Protein AF-B7PSD9-F1 (afdb_monomer)

pLDDT: mean 82.62, std 14.93, range [34.09, 96.75]

Radius of gyration: 82.87 Å; Cα contacts (8 Å, |Δi|>4): 34; chains: 1; bounding box: 176×85×204 Å

Mean predicted aligned error: 19.48 Å

InterPro domains:
  IPR026157 Leucine zipper transcription factor-like protein 1 [PF15294] (21-297)
  IPR026157 Leucine zipper transcription factor-like protein 1 [PTHR21635] (1-298)

Organism: Ixodes scapularis (NCBI:txid6945)

Sequence (299 aa):
MAEEMKLSDAHQSVVVSYLKFAKSQRAQRLKVIDRCFDDVKSSRLLDETYTAEEVNQILDDLCPVIRAEVESELINAVHANVILVRQLCKQAEQWHLQLQADVSELEDGSLIEKIRDFEEHQLTSGRPLQISTSKVTKLSPLEDAHGPGMLLNKEINRLKSENVMLRNRLKDVEGQVSQVLKQKSELVEELKQKQSELKHSIETREKKLDASTEFIEDQMMKVKLEMEESLRKSSESQQNLESDLTLTKHKLLEVQAQLDLAEKELEKKFSQTAAYTNMKKMLSTKNDQIKELRSALAT

Structure (mmCIF, N/CA/C/O backbone):
data_AF-B7PSD9-F1
#
_entry.id   AF-B7PSD9-F1
#
loop_
_atom_site.group_PDB
_atom_site.id
_atom_site.type_symbol
_atom_site.label_atom_id
_atom_site.label_alt_id
_atom_site.label_comp_id
_atom_site.label_asym_id
_atom_site.label_entity_id
_atom_site.label_seq_id
_atom_site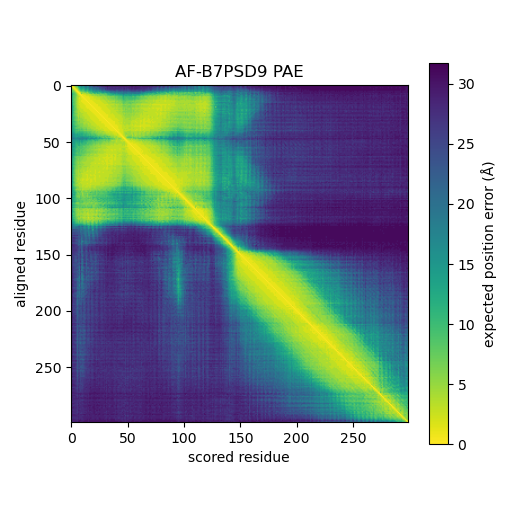.pdbx_PDB_ins_code
_atom_site.Cartn_x
_atom_site.Cartn_y
_atom_site.Cartn_z
_atom_site.occupancy
_atom_site.B_iso_or_equiv
_atom_site.auth_seq_id
_atom_site.auth_comp_id
_atom_site.auth_asym_id
_atom_site.auth_atom_id
_atom_site.pdbx_PDB_model_num
ATOM 1 N N . MET A 1 1 ? 0.063 -20.987 -35.425 1.00 34.09 1 MET A N 1
ATOM 2 C CA . MET A 1 1 ? -0.097 -19.641 -36.013 1.00 34.09 1 MET A CA 1
ATOM 3 C C . MET A 1 1 ? -0.582 -18.716 -34.914 1.00 34.09 1 MET A C 1
ATOM 5 O O . MET A 1 1 ? -1.530 -19.086 -34.236 1.00 34.09 1 MET A O 1
ATOM 9 N N . ALA A 1 2 ? 0.102 -17.584 -34.745 1.00 37.50 2 ALA A N 1
ATOM 10 C CA . ALA A 1 2 ? -0.193 -16.503 -33.803 1.00 37.50 2 ALA A CA 1
ATOM 11 C C . ALA A 1 2 ? -0.059 -16.826 -32.295 1.00 37.50 2 ALA A C 1
ATOM 13 O O . ALA A 1 2 ? -0.956 -16.548 -31.507 1.00 37.50 2 ALA A O 1
ATOM 14 N N . GLU A 1 3 ? 1.128 -17.263 -31.855 1.00 39.28 3 GLU A N 1
ATOM 15 C CA . GLU A 1 3 ? 1.722 -16.557 -30.705 1.00 39.28 3 GLU A CA 1
ATOM 16 C C . GLU A 1 3 ? 2.199 -15.204 -31.239 1.00 39.28 3 GLU A C 1
ATOM 18 O O . GLU A 1 3 ? 3.382 -14.977 -31.483 1.00 39.28 3 GLU A O 1
ATOM 23 N N . GLU A 1 4 ? 1.246 -14.322 -31.541 1.00 49.81 4 GLU A N 1
ATOM 24 C CA . GLU A 1 4 ? 1.563 -12.913 -31.675 1.00 49.81 4 GLU A CA 1
ATOM 25 C C . GLU A 1 4 ? 2.221 -12.528 -30.359 1.00 49.81 4 GLU A C 1
ATOM 27 O O . GLU A 1 4 ? 1.654 -12.769 -29.291 1.00 49.81 4 GLU A O 1
ATOM 32 N N . MET A 1 5 ? 3.454 -12.028 -30.447 1.00 55.50 5 MET A N 1
ATOM 33 C CA . MET A 1 5 ? 4.113 -11.246 -29.412 1.00 55.50 5 MET A CA 1
ATOM 34 C C . MET A 1 5 ? 3.039 -10.551 -28.564 1.00 55.50 5 MET A C 1
ATOM 36 O O . MET A 1 5 ? 2.432 -9.602 -29.053 1.00 55.50 5 MET A O 1
ATOM 40 N N . LYS A 1 6 ? 2.735 -11.076 -27.361 1.00 55.31 6 LYS A N 1
ATOM 41 C CA . LYS A 1 6 ? 1.623 -10.633 -26.489 1.00 55.31 6 LYS A CA 1
ATOM 42 C C . LYS A 1 6 ? 1.931 -9.264 -25.875 1.00 55.31 6 LYS A C 1
ATOM 44 O O . LYS A 1 6 ? 1.946 -9.079 -24.662 1.00 55.31 6 LYS A O 1
ATOM 49 N N . LEU A 1 7 ? 2.261 -8.314 -26.730 1.00 67.06 7 LEU A N 1
ATOM 50 C CA . LEU A 1 7 ? 2.484 -6.922 -26.438 1.00 67.06 7 LEU A CA 1
ATOM 51 C C . LEU A 1 7 ? 1.139 -6.212 -26.560 1.00 67.06 7 LEU A C 1
ATOM 53 O O . LEU A 1 7 ? 0.333 -6.516 -27.432 1.00 67.06 7 LEU A O 1
ATOM 57 N N . SER A 1 8 ? 0.904 -5.253 -25.669 1.00 79.38 8 SER A N 1
ATOM 58 C CA . SER A 1 8 ? -0.227 -4.329 -25.792 1.00 79.38 8 SER A CA 1
ATOM 59 C C . SER A 1 8 ? -0.188 -3.619 -27.149 1.00 79.38 8 SER A C 1
ATOM 61 O O . SER A 1 8 ? 0.905 -3.301 -27.621 1.00 79.38 8 SER A O 1
ATOM 63 N N . ASP A 1 9 ? -1.346 -3.291 -27.728 1.00 76.25 9 ASP A N 1
ATOM 64 C CA . ASP A 1 9 ? -1.474 -2.563 -29.003 1.00 76.25 9 ASP A CA 1
ATOM 65 C C . ASP A 1 9 ? -0.577 -1.312 -29.055 1.00 76.25 9 ASP A C 1
ATOM 67 O O . ASP A 1 9 ? 0.053 -1.005 -30.071 1.00 76.25 9 ASP A O 1
ATOM 71 N N . ALA A 1 10 ? -0.450 -0.608 -27.925 1.00 75.12 10 ALA A N 1
ATOM 72 C CA . ALA A 1 10 ? 0.430 0.550 -27.798 1.00 75.12 10 ALA A CA 1
ATOM 73 C C . ALA A 1 10 ? 1.916 0.174 -27.943 1.00 75.12 10 ALA A C 1
ATOM 75 O O . ALA A 1 10 ? 2.664 0.848 -28.652 1.00 75.12 10 ALA A O 1
ATOM 76 N N . HIS A 1 11 ? 2.351 -0.915 -27.309 1.00 81.06 11 HIS A N 1
ATOM 77 C CA . HIS A 1 11 ? 3.725 -1.403 -27.415 1.00 81.06 11 HIS A CA 1
ATOM 78 C C . HIS A 1 11 ? 4.005 -2.014 -28.791 1.00 81.06 11 HIS A C 1
ATOM 80 O O . HIS A 1 11 ? 5.071 -1.772 -29.356 1.00 81.06 11 HIS A O 1
ATOM 86 N N . GLN A 1 12 ? 3.034 -2.710 -29.384 1.00 83.56 12 GLN A N 1
ATOM 87 C CA . GLN A 1 12 ? 3.126 -3.210 -30.752 1.00 83.56 12 GLN A CA 1
ATOM 88 C C . GLN A 1 12 ? 3.294 -2.056 -31.754 1.00 83.56 12 GLN A C 1
ATOM 90 O O . GLN A 1 12 ? 4.150 -2.122 -32.636 1.00 83.56 12 GLN A O 1
ATOM 95 N N . SER A 1 13 ? 2.560 -0.951 -31.579 1.00 83.19 13 SER A N 1
ATOM 96 C CA . SER A 1 13 ? 2.719 0.258 -32.398 1.00 83.19 13 SER A CA 1
ATOM 97 C C . SER A 1 13 ? 4.119 0.875 -32.281 1.00 83.19 13 SER A C 1
ATOM 99 O O . SER A 1 13 ? 4.672 1.351 -33.279 1.00 83.19 13 SER A O 1
ATOM 101 N N . VAL A 1 14 ? 4.721 0.865 -31.087 1.00 85.44 14 VAL A N 1
ATOM 102 C CA . VAL A 1 14 ? 6.102 1.340 -30.879 1.00 85.44 14 VAL A CA 1
ATOM 103 C C . VAL A 1 14 ? 7.102 0.446 -31.616 1.00 85.44 14 VAL A C 1
ATOM 105 O O . VAL A 1 14 ? 7.954 0.967 -32.337 1.00 85.44 14 VAL A O 1
ATOM 108 N N . VAL A 1 15 ? 6.960 -0.881 -31.513 1.00 86.38 15 VAL A N 1
ATOM 109 C CA . VAL A 1 15 ? 7.816 -1.852 -32.220 1.00 86.38 15 VAL A CA 1
ATOM 110 C C . VAL A 1 15 ? 7.721 -1.661 -33.736 1.00 86.38 15 VAL A C 1
ATOM 112 O O . VAL A 1 15 ? 8.743 -1.523 -34.406 1.00 86.38 15 VAL A O 1
ATOM 115 N N . VAL A 1 16 ? 6.508 -1.556 -34.286 1.00 86.62 16 VAL A N 1
ATOM 116 C CA . VAL A 1 16 ? 6.297 -1.324 -35.727 1.00 86.62 16 VAL A CA 1
ATOM 117 C C . VAL A 1 16 ? 6.899 0.010 -36.181 1.00 86.62 16 VAL A C 1
ATOM 119 O O . VAL A 1 16 ? 7.485 0.093 -37.262 1.00 86.62 16 VAL A O 1
ATOM 122 N N . SER A 1 17 ? 6.788 1.062 -35.366 1.00 87.06 17 SER A N 1
ATOM 123 C CA . SER A 1 17 ? 7.376 2.373 -35.676 1.00 87.06 17 SER A CA 1
ATOM 124 C C . SER A 1 17 ? 8.903 2.310 -35.730 1.00 87.06 17 SER A C 1
ATOM 126 O O . SER A 1 17 ? 9.509 2.861 -36.651 1.00 87.06 17 SER A O 1
ATOM 128 N N . TYR A 1 18 ? 9.522 1.594 -34.789 1.00 89.75 18 TYR A N 1
ATOM 129 C CA . TYR A 1 18 ? 10.964 1.376 -34.776 1.00 89.75 18 TYR A CA 1
ATOM 130 C C . TYR A 1 18 ? 11.432 0.519 -35.967 1.00 89.75 18 TYR A C 1
ATOM 132 O O . TYR A 1 18 ? 12.399 0.890 -36.627 1.00 89.75 18 TYR A O 1
ATOM 140 N N . LEU A 1 19 ? 10.708 -0.547 -36.333 1.00 87.94 19 LEU A N 1
ATOM 141 C CA . LEU A 1 19 ? 11.023 -1.353 -37.525 1.00 87.94 19 LEU A CA 1
ATOM 142 C C . LEU A 1 19 ? 10.987 -0.516 -38.815 1.00 87.94 19 LEU A C 1
ATOM 144 O O . LEU A 1 19 ? 11.883 -0.614 -39.655 1.00 87.94 19 LEU A O 1
ATOM 148 N N . LYS A 1 20 ? 9.997 0.376 -38.965 1.00 87.06 20 LYS A N 1
ATOM 149 C CA . LYS A 1 20 ? 9.932 1.312 -40.104 1.00 87.06 20 LYS A CA 1
ATOM 150 C C . LYS A 1 20 ? 11.114 2.283 -40.123 1.00 87.06 20 LYS A C 1
ATOM 152 O O . LYS A 1 20 ? 11.683 2.521 -41.189 1.00 87.06 20 LYS A O 1
ATOM 157 N N . PHE A 1 21 ? 11.488 2.821 -38.962 1.00 88.06 21 PHE A N 1
ATOM 158 C CA . PHE A 1 21 ? 12.665 3.678 -38.814 1.00 88.06 21 PHE A CA 1
ATOM 159 C C . PHE A 1 21 ? 13.948 2.938 -39.223 1.00 88.06 21 PHE A C 1
ATOM 161 O O . PHE A 1 21 ? 14.666 3.417 -40.101 1.00 88.06 21 PHE A O 1
ATOM 168 N N . ALA A 1 22 ? 14.177 1.734 -38.689 1.00 88.12 22 ALA A N 1
ATOM 169 C CA . ALA A 1 22 ? 15.340 0.906 -39.004 1.00 88.12 22 ALA A CA 1
ATOM 170 C C . ALA A 1 22 ? 15.408 0.547 -40.500 1.00 88.12 22 ALA A C 1
ATOM 172 O O . ALA A 1 22 ? 16.470 0.634 -41.121 1.00 88.12 22 ALA A O 1
ATOM 173 N N . LYS A 1 23 ? 14.268 0.223 -41.127 1.00 87.44 23 LYS A N 1
ATOM 174 C CA . LYS A 1 23 ? 14.190 -0.023 -42.574 1.00 87.44 23 LYS A CA 1
ATOM 175 C C . LYS A 1 23 ? 14.550 1.216 -43.396 1.00 87.44 23 LYS A C 1
ATOM 177 O O . LYS A 1 23 ? 15.313 1.097 -44.355 1.00 87.44 23 LYS A O 1
ATOM 182 N N . SER A 1 24 ? 14.015 2.385 -43.038 1.00 87.06 24 SER A N 1
ATOM 183 C CA . SER A 1 24 ? 14.337 3.648 -43.715 1.00 87.06 24 SER A CA 1
ATOM 184 C C . SER A 1 24 ? 15.819 3.991 -43.576 1.00 87.06 24 SER A C 1
ATOM 186 O O . SER A 1 24 ? 16.449 4.393 -44.553 1.00 87.06 24 SER A O 1
ATOM 188 N N . GLN A 1 25 ? 16.381 3.793 -42.383 1.00 87.88 25 GLN A N 1
ATOM 189 C CA . GLN A 1 25 ? 17.791 4.033 -42.117 1.00 87.88 25 GLN A CA 1
ATOM 190 C C . GLN A 1 25 ? 18.669 3.105 -42.962 1.00 87.88 25 GLN A C 1
ATOM 192 O O . GLN A 1 25 ? 19.482 3.592 -43.740 1.00 87.88 25 GLN A O 1
ATOM 197 N N . ARG A 1 26 ? 18.419 1.790 -42.950 1.00 88.44 26 ARG A N 1
ATOM 198 C CA . ARG A 1 26 ? 19.110 0.814 -43.815 1.00 88.44 26 ARG A CA 1
ATOM 199 C C . ARG A 1 26 ? 19.072 1.211 -45.297 1.00 88.44 26 ARG A C 1
ATOM 201 O O . ARG A 1 26 ? 20.104 1.194 -45.960 1.00 88.44 26 ARG A O 1
ATOM 208 N N . ALA A 1 27 ? 17.912 1.626 -45.812 1.00 89.50 27 ALA A N 1
ATOM 209 C CA . ALA A 1 27 ? 17.779 2.065 -47.203 1.00 89.50 27 ALA A CA 1
ATOM 210 C C . ALA A 1 27 ? 18.582 3.342 -47.510 1.00 89.50 27 ALA A C 1
ATOM 212 O O . ALA A 1 27 ? 19.151 3.470 -48.592 1.00 89.50 27 ALA A O 1
ATOM 213 N N . GLN A 1 28 ? 18.642 4.291 -46.573 1.00 88.62 28 GLN A N 1
ATOM 214 C CA . GLN A 1 28 ? 19.463 5.492 -46.722 1.00 88.62 28 GLN A CA 1
ATOM 215 C C . GLN A 1 28 ? 20.956 5.154 -46.751 1.00 88.62 28 GLN A C 1
ATOM 217 O O . GLN A 1 28 ? 21.691 5.756 -47.526 1.00 88.62 28 GLN A O 1
ATOM 222 N N . ARG A 1 29 ? 21.400 4.181 -45.953 1.00 86.75 29 ARG A N 1
ATOM 223 C CA . ARG A 1 29 ? 22.814 3.788 -45.870 1.00 86.75 29 ARG A CA 1
ATOM 224 C C . ARG A 1 29 ? 23.303 3.053 -47.099 1.00 86.75 29 ARG A C 1
ATOM 226 O O . ARG A 1 29 ? 24.371 3.384 -47.596 1.00 86.75 29 ARG A O 1
ATOM 233 N N . LEU A 1 30 ? 22.484 2.162 -47.653 1.00 90.44 30 LEU A N 1
ATOM 234 C CA . LEU A 1 30 ? 22.785 1.548 -48.947 1.00 90.44 30 LEU A CA 1
ATOM 235 C C . LEU A 1 30 ? 22.985 2.615 -50.034 1.00 90.44 30 LEU A C 1
ATOM 237 O O . LEU A 1 30 ? 23.979 2.570 -50.745 1.00 90.44 30 LEU A O 1
ATOM 241 N N . LYS A 1 31 ? 22.143 3.659 -50.063 1.00 93.31 31 LYS A N 1
ATOM 242 C CA . LYS A 1 31 ? 22.322 4.786 -50.997 1.00 93.31 31 LYS A CA 1
ATOM 243 C C . LYS A 1 31 ? 23.613 5.575 -50.779 1.00 93.31 31 LYS A C 1
ATOM 245 O O . LYS A 1 31 ? 24.116 6.156 -51.732 1.00 93.31 31 LYS A O 1
ATOM 250 N N . VAL A 1 32 ? 24.112 5.680 -49.545 1.00 91.12 32 VAL A N 1
ATOM 251 C CA . VAL A 1 32 ? 25.399 6.350 -49.279 1.00 91.12 32 VAL A CA 1
ATOM 252 C C . VAL A 1 32 ? 26.545 5.508 -49.831 1.00 91.12 32 VAL A C 1
ATOM 254 O O . VAL A 1 32 ? 27.404 6.053 -50.512 1.00 91.12 32 VAL A O 1
ATOM 257 N N . ILE A 1 33 ? 26.505 4.189 -49.627 1.00 92.75 33 ILE A N 1
ATOM 258 C CA . ILE A 1 33 ? 27.495 3.266 -50.196 1.00 92.75 33 ILE A CA 1
ATOM 259 C C . ILE A 1 33 ? 27.473 3.335 -51.728 1.00 92.75 33 ILE A C 1
ATOM 261 O O . ILE A 1 33 ? 28.526 3.5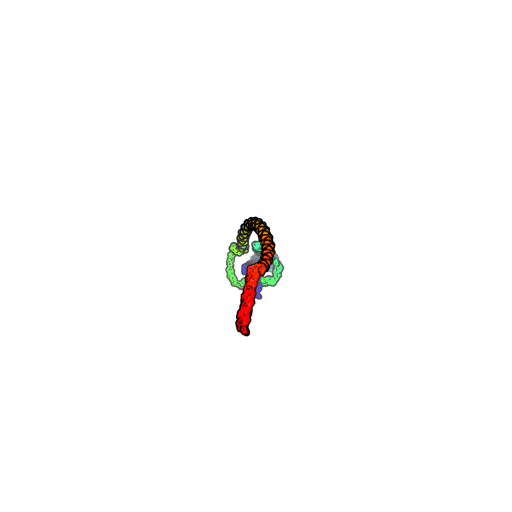13 -52.334 1.00 92.75 33 ILE A O 1
ATOM 265 N N . ASP A 1 34 ? 26.291 3.275 -52.351 1.00 92.88 34 ASP A N 1
ATOM 266 C CA . ASP A 1 34 ? 26.145 3.395 -53.809 1.00 92.88 34 ASP A CA 1
ATOM 267 C C . ASP A 1 34 ? 26.753 4.708 -54.328 1.00 92.88 34 ASP A C 1
ATOM 269 O O . ASP A 1 34 ? 27.485 4.712 -55.316 1.00 92.88 34 ASP A O 1
ATOM 273 N N . ARG A 1 35 ? 26.534 5.818 -53.609 1.00 92.12 35 ARG A N 1
ATOM 274 C CA . ARG A 1 35 ? 27.145 7.112 -53.939 1.00 92.12 35 ARG A CA 1
ATOM 275 C C . ARG A 1 35 ? 28.662 7.097 -53.820 1.00 92.12 35 ARG A C 1
ATOM 277 O O . ARG A 1 35 ? 29.306 7.666 -54.684 1.00 92.12 35 ARG A O 1
ATOM 284 N N . CYS A 1 36 ? 29.247 6.423 -52.830 1.00 90.69 36 CYS A N 1
ATOM 285 C CA . CYS A 1 36 ? 30.705 6.287 -52.756 1.00 90.69 36 CYS A CA 1
ATOM 286 C C . CYS A 1 36 ? 31.271 5.582 -53.999 1.00 90.69 36 CYS A C 1
ATOM 288 O O . CYS A 1 36 ? 32.316 5.978 -54.514 1.00 90.69 36 CYS A O 1
ATOM 290 N N . PHE A 1 37 ? 30.573 4.564 -54.515 1.00 92.12 37 PHE A N 1
ATOM 291 C CA . PHE A 1 37 ? 30.958 3.924 -55.773 1.00 92.12 37 PHE A CA 1
ATOM 292 C C . PHE A 1 37 ? 30.780 4.856 -56.975 1.00 92.12 37 PHE A C 1
ATOM 294 O O . PHE A 1 37 ? 31.652 4.893 -57.843 1.00 92.12 37 PHE A O 1
ATOM 301 N N . ASP A 1 38 ? 29.682 5.607 -57.043 1.00 92.00 38 ASP A N 1
ATOM 302 C CA . ASP A 1 38 ? 29.435 6.559 -58.130 1.00 92.00 38 ASP A CA 1
ATOM 303 C C . ASP A 1 38 ? 30.426 7.737 -58.111 1.00 92.00 38 ASP A C 1
ATOM 305 O O . ASP A 1 38 ? 30.872 8.187 -59.169 1.00 92.00 38 ASP A O 1
ATOM 309 N N . ASP A 1 39 ? 30.854 8.180 -56.930 1.00 91.62 39 ASP A N 1
ATOM 310 C CA . ASP A 1 39 ? 31.879 9.208 -56.745 1.00 91.62 39 ASP A CA 1
ATOM 311 C C . ASP A 1 39 ? 33.238 8.714 -57.257 1.00 91.62 39 ASP A C 1
ATOM 313 O O . ASP A 1 39 ? 33.934 9.435 -57.970 1.00 91.62 39 ASP A O 1
ATOM 317 N N . VAL A 1 40 ? 33.613 7.459 -56.982 1.00 89.69 40 VAL A N 1
ATOM 318 C CA . VAL A 1 40 ? 34.846 6.873 -57.538 1.00 89.69 40 VAL A CA 1
ATOM 319 C C . VAL A 1 40 ? 34.746 6.684 -59.051 1.00 89.69 40 VAL A C 1
ATOM 321 O O . VAL A 1 40 ? 35.696 7.007 -59.764 1.00 89.69 40 VAL A O 1
ATOM 324 N N . LYS A 1 41 ? 33.596 6.236 -59.567 1.00 88.44 41 LYS A N 1
ATOM 325 C CA . LYS A 1 41 ? 33.377 6.114 -61.017 1.00 88.44 41 LYS A CA 1
ATOM 326 C C . LYS A 1 41 ? 33.484 7.462 -61.729 1.00 88.44 41 LYS A C 1
ATOM 328 O O . LYS A 1 41 ? 34.128 7.550 -62.762 1.00 88.44 41 LYS A O 1
ATOM 333 N N . SER A 1 42 ? 32.887 8.510 -61.171 1.00 90.25 42 SER A N 1
ATOM 334 C CA . SER A 1 42 ? 32.867 9.841 -61.786 1.00 90.25 42 SER A CA 1
ATOM 335 C C . SER A 1 42 ? 34.153 10.648 -61.584 1.00 90.25 42 SER A C 1
ATOM 337 O O . SER A 1 42 ? 34.416 11.549 -62.375 1.00 90.25 42 SER A O 1
ATOM 339 N N . SER A 1 43 ? 34.960 10.346 -60.560 1.00 88.44 43 SER A N 1
ATOM 340 C CA . SER A 1 43 ? 36.215 11.066 -60.287 1.00 88.44 43 SER A CA 1
ATOM 341 C C . SER A 1 43 ? 37.470 10.356 -60.792 1.00 88.44 43 SER A C 1
ATOM 343 O O . SER A 1 43 ? 38.422 11.032 -61.179 1.00 88.44 43 SER A O 1
ATOM 345 N N . ARG A 1 44 ? 37.498 9.015 -60.774 1.00 84.44 44 ARG A N 1
ATOM 346 C CA . ARG A 1 44 ? 38.702 8.223 -61.081 1.00 84.44 44 ARG A CA 1
ATOM 347 C C . ARG A 1 44 ? 38.584 7.337 -62.317 1.00 84.44 44 ARG A C 1
ATOM 349 O O . ARG A 1 44 ? 39.623 7.027 -62.890 1.00 84.44 44 ARG A O 1
ATOM 356 N N . LEU A 1 45 ? 37.371 6.956 -62.735 1.00 85.00 45 LEU A N 1
ATOM 357 C CA . LEU A 1 45 ? 37.130 6.165 -63.952 1.00 85.00 45 LEU A CA 1
ATOM 358 C C . LEU A 1 45 ? 36.728 7.065 -65.143 1.00 85.00 45 LEU A C 1
ATOM 360 O O . LEU A 1 45 ? 35.610 6.981 -65.646 1.00 85.00 45 LEU A O 1
ATOM 364 N N . LEU A 1 46 ? 37.630 7.959 -65.559 1.00 85.56 46 LEU A N 1
ATOM 365 C CA . LEU A 1 46 ? 37.429 8.910 -66.662 1.00 85.56 46 LEU A CA 1
ATOM 366 C C . LEU A 1 46 ? 37.975 8.432 -68.021 1.00 85.56 46 LEU A C 1
ATOM 368 O O . LEU A 1 46 ? 37.500 8.901 -69.054 1.00 85.56 46 LEU A O 1
ATOM 372 N N . ASP A 1 47 ? 38.944 7.518 -68.021 1.00 84.94 47 ASP A N 1
ATOM 373 C CA . ASP A 1 47 ? 39.650 7.051 -69.216 1.00 84.94 47 ASP A CA 1
ATOM 374 C C . ASP A 1 47 ? 39.085 5.713 -69.726 1.00 84.94 47 ASP A C 1
ATOM 376 O O . ASP A 1 47 ? 38.536 4.912 -68.973 1.00 84.94 47 ASP A O 1
ATOM 380 N N . GLU A 1 48 ? 39.226 5.432 -71.026 1.00 80.06 48 GLU A N 1
ATOM 381 C CA . GLU A 1 48 ? 38.725 4.181 -71.627 1.00 80.06 48 GLU A CA 1
ATOM 382 C C . GLU A 1 48 ? 39.633 2.964 -71.355 1.00 80.06 48 GLU A C 1
ATOM 384 O O . GLU A 1 48 ? 39.203 1.819 -71.510 1.00 80.06 48 GLU A O 1
ATOM 389 N N . THR A 1 49 ? 40.886 3.184 -70.938 1.00 86.94 49 THR A N 1
ATOM 390 C CA . THR A 1 49 ? 41.878 2.123 -70.701 1.00 86.94 49 THR A CA 1
ATOM 391 C C . THR A 1 49 ? 42.588 2.310 -69.368 1.00 86.94 49 THR A C 1
ATOM 393 O O . THR A 1 49 ? 43.164 3.367 -69.133 1.00 86.94 49 THR A O 1
ATOM 396 N N . TYR A 1 50 ? 42.620 1.253 -68.554 1.00 89.31 50 TYR A N 1
ATOM 397 C CA . TYR A 1 50 ? 43.313 1.214 -67.264 1.00 89.31 50 TYR A CA 1
ATOM 398 C C . TYR A 1 50 ? 44.300 0.052 -67.195 1.00 89.31 50 TYR A C 1
ATOM 400 O O . TYR A 1 50 ? 44.025 -1.046 -67.690 1.00 89.31 50 TYR A O 1
ATOM 408 N N . THR A 1 51 ? 45.431 0.274 -66.534 1.00 92.00 51 THR A N 1
ATOM 409 C CA . THR A 1 51 ? 46.356 -0.796 -66.149 1.00 92.00 51 THR A CA 1
ATOM 410 C C . THR A 1 51 ? 45.852 -1.531 -64.905 1.00 92.00 51 THR A C 1
ATOM 412 O O . THR A 1 51 ? 45.087 -0.998 -64.100 1.00 92.00 51 THR A O 1
ATOM 415 N N . ALA A 1 52 ? 46.289 -2.779 -64.714 1.00 90.94 52 ALA A N 1
ATOM 416 C CA . ALA A 1 52 ? 45.890 -3.572 -63.549 1.00 90.94 52 ALA A CA 1
ATOM 417 C C . ALA A 1 52 ? 46.314 -2.924 -62.215 1.00 90.94 52 ALA A C 1
ATOM 419 O O . ALA A 1 52 ? 45.597 -3.030 -61.224 1.00 90.94 52 ALA A O 1
ATOM 420 N N . GLU A 1 53 ? 47.457 -2.237 -62.192 1.00 93.00 53 GLU A N 1
ATOM 421 C CA . GLU A 1 53 ? 47.972 -1.531 -61.013 1.00 93.00 53 GLU A CA 1
ATOM 422 C C . GLU A 1 53 ? 47.086 -0.337 -60.638 1.00 93.00 53 GLU A C 1
ATOM 424 O O . GLU A 1 53 ? 46.750 -0.170 -59.468 1.00 93.00 53 GLU A O 1
ATOM 429 N N . GLU A 1 54 ? 46.623 0.437 -61.624 1.00 88.81 54 GLU A N 1
ATOM 430 C CA . GLU A 1 54 ? 45.702 1.559 -61.399 1.00 88.81 54 GLU A CA 1
ATOM 431 C C . GLU A 1 54 ? 44.342 1.088 -60.878 1.00 88.81 54 GLU A C 1
ATOM 433 O O . GLU A 1 54 ? 43.806 1.679 -59.940 1.00 88.81 54 GLU A O 1
ATOM 438 N N . VAL A 1 55 ? 43.795 0.001 -61.435 1.00 89.88 55 VAL A N 1
ATOM 439 C CA . VAL A 1 55 ? 42.527 -0.576 -60.955 1.00 89.88 55 VAL A CA 1
ATOM 440 C C . VAL A 1 55 ? 42.666 -1.089 -59.521 1.00 89.88 55 VAL A C 1
ATOM 442 O O . VAL A 1 55 ? 41.789 -0.823 -58.699 1.00 89.88 55 VAL A O 1
ATOM 445 N N . ASN A 1 56 ? 43.765 -1.777 -59.196 1.00 91.44 56 ASN A N 1
ATOM 446 C CA . ASN A 1 56 ? 44.025 -2.234 -57.829 1.00 91.44 56 ASN A CA 1
ATOM 447 C C . ASN A 1 56 ? 44.146 -1.053 -56.860 1.00 91.44 56 ASN A C 1
ATOM 449 O O . ASN A 1 56 ? 43.491 -1.065 -55.825 1.00 91.44 56 ASN A O 1
ATOM 453 N N . GLN A 1 57 ? 44.871 0.008 -57.229 1.00 91.25 57 GLN A N 1
ATOM 454 C CA . GLN A 1 57 ? 44.993 1.198 -56.386 1.00 91.25 57 GLN A CA 1
ATOM 455 C C . GLN A 1 57 ? 43.638 1.887 -56.155 1.00 91.25 57 GLN A C 1
ATOM 457 O O . GLN A 1 57 ? 43.345 2.322 -55.045 1.00 91.25 57 GLN A O 1
ATOM 462 N N . ILE A 1 58 ? 42.780 1.972 -57.179 1.00 90.62 58 ILE A N 1
ATOM 463 C CA . ILE A 1 58 ? 41.432 2.543 -57.035 1.00 90.62 58 ILE A CA 1
ATOM 464 C C . ILE A 1 58 ? 40.588 1.727 -56.044 1.00 90.62 58 ILE A C 1
ATOM 466 O O . ILE A 1 58 ? 39.863 2.308 -55.233 1.00 90.62 58 ILE A O 1
ATOM 470 N N . LEU A 1 59 ? 40.680 0.396 -56.089 1.00 89.94 59 LEU A N 1
ATOM 471 C CA . LEU A 1 59 ? 39.975 -0.487 -55.157 1.00 89.94 59 LEU A CA 1
ATOM 472 C C . LEU A 1 59 ? 40.550 -0.407 -53.736 1.00 89.94 59 LEU A C 1
ATOM 474 O O . LEU A 1 59 ? 39.777 -0.351 -52.776 1.00 89.94 59 LEU A O 1
ATOM 478 N N . ASP A 1 60 ? 41.875 -0.347 -53.608 1.00 93.25 60 ASP A N 1
ATOM 479 C CA . ASP A 1 60 ? 42.576 -0.205 -52.330 1.00 93.25 60 ASP A CA 1
ATOM 480 C C . ASP A 1 60 ? 42.260 1.134 -51.653 1.00 93.25 60 ASP A C 1
ATOM 482 O O . ASP A 1 60 ? 42.138 1.180 -50.431 1.00 93.25 60 ASP A O 1
ATOM 486 N N . ASP A 1 61 ? 42.036 2.198 -52.429 1.00 90.25 61 ASP A N 1
ATOM 487 C CA . ASP A 1 61 ? 41.629 3.508 -51.914 1.00 90.25 61 ASP A CA 1
ATOM 488 C C . ASP A 1 61 ? 40.132 3.554 -51.544 1.00 90.25 61 ASP A C 1
ATOM 490 O O . ASP A 1 61 ? 39.743 4.222 -50.585 1.00 90.25 61 ASP A O 1
ATOM 494 N N . LEU A 1 62 ? 39.268 2.831 -52.268 1.00 92.81 62 LEU A N 1
ATOM 495 C CA . LEU A 1 62 ? 37.823 2.790 -52.001 1.00 92.81 62 LEU A CA 1
ATOM 496 C C . LEU A 1 62 ? 37.468 1.921 -50.781 1.00 92.81 62 LEU A C 1
ATOM 498 O O . LEU A 1 62 ? 36.566 2.257 -50.009 1.00 92.81 62 LEU A O 1
ATOM 502 N N . CYS A 1 63 ? 38.182 0.813 -50.579 1.00 92.31 63 CYS A N 1
ATOM 503 C CA . CYS A 1 63 ? 37.968 -0.115 -49.469 1.00 92.31 63 CYS A CA 1
ATOM 504 C C . CYS A 1 63 ? 37.949 0.555 -48.071 1.00 92.31 63 CYS A C 1
ATOM 506 O O . CYS A 1 63 ? 36.981 0.340 -47.331 1.00 92.31 63 CYS A O 1
ATOM 508 N N . PRO A 1 64 ? 38.935 1.391 -47.676 1.00 94.00 64 PRO A N 1
ATOM 509 C CA . PRO A 1 64 ? 38.929 2.055 -46.374 1.00 94.00 64 PRO A CA 1
ATOM 510 C C . PRO A 1 64 ? 37.796 3.077 -46.240 1.00 94.00 64 PRO A C 1
ATOM 512 O O . PRO A 1 64 ? 37.254 3.222 -45.146 1.00 94.00 64 PRO A O 1
ATOM 515 N N . VAL A 1 65 ? 37.394 3.739 -47.331 1.00 92.31 65 VAL A N 1
ATOM 516 C CA . VAL A 1 65 ? 36.281 4.704 -47.328 1.00 92.31 65 VAL A CA 1
ATOM 517 C C . VAL A 1 65 ? 34.960 3.997 -47.031 1.00 92.31 65 VAL A C 1
ATOM 519 O O . VAL A 1 65 ? 34.232 4.404 -46.127 1.00 92.31 65 VAL A O 1
ATOM 522 N N . ILE A 1 66 ? 34.676 2.890 -47.726 1.00 93.88 66 ILE A N 1
ATOM 523 C CA . ILE A 1 66 ? 33.468 2.092 -47.468 1.00 93.88 66 ILE A CA 1
ATOM 524 C C . ILE A 1 66 ? 33.513 1.494 -46.061 1.00 93.88 66 ILE A C 1
ATOM 526 O O . ILE A 1 66 ? 32.512 1.531 -45.348 1.00 93.88 66 ILE A O 1
ATOM 530 N N . ARG A 1 67 ? 34.666 0.958 -45.637 1.00 94.81 67 ARG A N 1
ATOM 531 C CA . ARG A 1 67 ? 34.831 0.400 -44.289 1.00 94.81 67 ARG A CA 1
ATOM 532 C C . ARG A 1 67 ? 34.529 1.444 -43.214 1.00 94.81 67 ARG A C 1
ATOM 534 O O . ARG A 1 67 ? 33.807 1.120 -42.276 1.00 94.81 67 ARG A O 1
ATOM 541 N N . ALA A 1 68 ? 35.028 2.670 -43.364 1.00 93.69 68 ALA A N 1
ATOM 542 C CA . ALA A 1 68 ? 34.775 3.754 -42.421 1.00 93.69 68 ALA A CA 1
ATOM 543 C C . ALA A 1 68 ? 33.288 4.145 -42.367 1.00 93.69 68 ALA A C 1
ATOM 545 O O . ALA A 1 68 ? 32.748 4.342 -41.278 1.00 93.69 68 ALA A O 1
ATOM 546 N N . GLU A 1 69 ? 32.604 4.205 -43.514 1.00 92.06 69 GLU A N 1
ATOM 547 C CA . GLU A 1 69 ? 31.167 4.506 -43.557 1.00 92.06 69 GLU A CA 1
ATOM 548 C C . GLU A 1 69 ? 30.332 3.394 -42.899 1.00 92.06 69 GLU A C 1
ATOM 550 O O . GLU A 1 69 ? 29.436 3.670 -42.099 1.00 92.06 69 GLU A O 1
ATOM 555 N N . VAL A 1 70 ? 30.658 2.125 -43.173 1.00 93.19 70 VAL A N 1
ATOM 556 C CA . VAL A 1 70 ? 29.983 0.970 -42.558 1.00 93.19 70 VAL A CA 1
ATOM 557 C C . VAL A 1 70 ? 30.233 0.918 -41.050 1.00 93.19 70 VAL A C 1
ATOM 559 O O . VAL A 1 70 ? 29.295 0.703 -40.286 1.00 93.19 70 VAL A O 1
ATOM 562 N N . GLU A 1 71 ? 31.470 1.134 -40.601 1.00 93.75 71 GLU A N 1
ATOM 563 C CA . GLU A 1 71 ? 31.824 1.147 -39.177 1.00 93.75 71 GLU A CA 1
ATOM 564 C C . GLU A 1 71 ? 31.103 2.272 -38.426 1.00 93.75 71 GLU A C 1
ATOM 566 O O . GLU A 1 71 ? 30.473 2.025 -37.395 1.00 93.75 71 GLU A O 1
ATOM 571 N N . SER A 1 72 ? 31.118 3.486 -38.983 1.00 92.00 72 SER A N 1
ATOM 572 C CA . SER A 1 72 ? 30.371 4.630 -38.455 1.00 92.00 72 SER A CA 1
ATOM 573 C C . SER A 1 72 ? 28.883 4.304 -38.310 1.00 92.00 72 SER A C 1
ATOM 575 O O . SER A 1 72 ? 28.268 4.610 -37.284 1.00 92.00 72 SER A O 1
ATOM 577 N N . GLU A 1 73 ? 28.292 3.619 -39.292 1.00 89.88 73 GLU A N 1
ATOM 578 C CA . GLU A 1 73 ? 26.882 3.259 -39.213 1.00 89.88 73 GLU A CA 1
ATOM 579 C C . GLU A 1 73 ? 26.582 2.160 -38.195 1.00 89.88 73 GLU A C 1
ATOM 581 O O . GLU A 1 73 ? 25.588 2.266 -37.474 1.00 89.88 73 GLU A O 1
ATOM 586 N N . LEU A 1 74 ? 27.423 1.131 -38.090 1.00 91.50 74 LEU A N 1
ATOM 587 C CA . LEU A 1 74 ? 27.256 0.089 -37.075 1.00 91.50 74 LEU A CA 1
ATOM 588 C C . LEU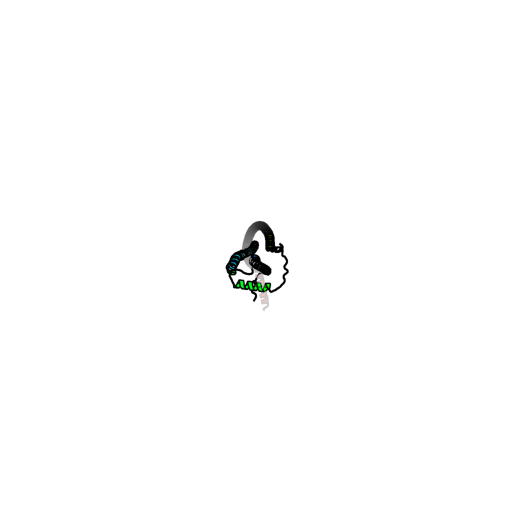 A 1 74 ? 27.293 0.692 -35.665 1.00 91.50 74 LEU A C 1
ATOM 590 O O . LEU A 1 74 ? 26.447 0.369 -34.828 1.00 91.50 74 LEU A O 1
ATOM 594 N N . ILE A 1 75 ? 28.207 1.635 -35.424 1.00 92.62 75 ILE A N 1
ATOM 595 C CA . ILE A 1 75 ? 28.283 2.388 -34.166 1.00 92.62 75 ILE A CA 1
ATOM 596 C C . ILE A 1 75 ? 26.999 3.197 -33.938 1.00 92.62 75 ILE A C 1
ATOM 598 O O . ILE A 1 75 ? 26.413 3.150 -32.853 1.00 92.62 75 ILE A O 1
ATOM 602 N N . ASN A 1 76 ? 26.514 3.906 -34.961 1.00 90.94 76 ASN A N 1
ATOM 603 C CA . ASN A 1 76 ? 25.279 4.685 -34.861 1.00 90.94 76 ASN A CA 1
ATOM 604 C C . ASN A 1 76 ? 24.052 3.809 -34.576 1.00 90.94 76 ASN A C 1
ATOM 606 O O . ASN A 1 76 ? 23.197 4.208 -33.783 1.00 90.94 76 ASN A O 1
ATOM 610 N N . ALA A 1 77 ? 23.969 2.616 -35.170 1.00 90.88 77 ALA A N 1
ATOM 611 C CA . ALA A 1 77 ? 22.898 1.659 -34.909 1.00 90.88 77 ALA A CA 1
ATOM 612 C C . ALA A 1 77 ? 22.904 1.199 -33.443 1.00 90.88 77 ALA A C 1
ATOM 614 O O . ALA A 1 77 ? 21.863 1.222 -32.783 1.00 90.88 77 ALA A O 1
ATOM 615 N N . VAL A 1 78 ? 24.078 0.871 -32.892 1.00 91.62 78 VAL A N 1
ATOM 616 C CA . VAL A 1 78 ? 24.222 0.527 -31.468 1.00 91.62 78 VAL A CA 1
ATOM 617 C C . VAL A 1 78 ? 23.797 1.697 -30.580 1.00 91.62 78 VAL A C 1
ATOM 619 O O . VAL A 1 78 ? 22.994 1.513 -29.665 1.00 91.62 78 VAL A O 1
ATOM 622 N N . HIS A 1 79 ? 24.265 2.916 -30.861 1.00 93.81 79 HIS A N 1
ATOM 623 C CA . HIS A 1 79 ? 23.889 4.102 -30.088 1.00 93.81 79 HIS A CA 1
ATOM 624 C C . HIS A 1 79 ? 22.380 4.376 -30.124 1.00 93.81 79 HIS A C 1
ATOM 626 O O . HIS A 1 79 ? 21.787 4.651 -29.078 1.00 93.81 79 HIS A O 1
ATOM 632 N N . ALA A 1 80 ? 21.738 4.262 -31.290 1.00 91.00 80 ALA A N 1
ATOM 633 C CA . ALA A 1 80 ? 20.292 4.417 -31.423 1.00 91.00 80 ALA A CA 1
ATOM 634 C C . ALA A 1 80 ? 19.530 3.386 -30.570 1.00 91.00 80 ALA A C 1
ATOM 636 O O . ALA A 1 80 ? 18.574 3.740 -29.872 1.00 91.00 80 ALA A O 1
ATOM 637 N N . ASN A 1 81 ? 19.997 2.136 -30.553 1.00 91.00 81 ASN A N 1
ATOM 638 C CA . ASN A 1 81 ? 19.391 1.060 -29.768 1.00 91.00 81 ASN A CA 1
ATOM 639 C C . ASN A 1 81 ? 19.559 1.292 -28.264 1.00 91.00 81 ASN A C 1
ATOM 641 O O . ASN A 1 81 ? 18.596 1.177 -27.508 1.00 91.00 81 ASN A O 1
ATOM 645 N N . VAL A 1 82 ? 20.750 1.704 -27.823 1.00 92.44 82 VAL A N 1
ATOM 646 C CA . VAL A 1 82 ? 21.012 2.047 -26.417 1.00 92.44 82 VAL A CA 1
ATOM 647 C C . VAL A 1 82 ? 20.150 3.228 -25.966 1.00 92.44 82 VAL A C 1
ATOM 649 O O . VAL A 1 82 ? 19.626 3.218 -24.851 1.00 92.44 82 VAL A O 1
ATOM 652 N N . ILE A 1 83 ? 19.947 4.235 -26.822 1.00 91.00 83 ILE A N 1
ATOM 653 C CA . ILE A 1 83 ? 19.045 5.359 -26.528 1.00 91.00 83 ILE A CA 1
ATOM 654 C C . ILE A 1 83 ? 17.607 4.866 -26.340 1.00 91.00 83 ILE A C 1
ATOM 656 O O . ILE A 1 83 ? 16.944 5.293 -25.390 1.00 91.00 83 ILE A O 1
ATOM 660 N N . LEU A 1 84 ? 17.130 3.959 -27.198 1.00 89.81 84 LEU A N 1
ATOM 661 C CA . LEU A 1 84 ? 15.797 3.372 -27.071 1.00 89.81 84 LEU A CA 1
ATOM 662 C C . LEU A 1 84 ? 15.647 2.606 -25.749 1.00 89.81 84 LEU A C 1
ATOM 664 O O . LEU A 1 84 ? 14.706 2.869 -25.000 1.00 89.81 84 LEU A O 1
ATOM 668 N N . VAL A 1 85 ? 16.600 1.730 -25.418 1.00 90.12 85 VAL A N 1
ATOM 669 C CA . VAL A 1 85 ? 16.602 0.975 -24.152 1.00 90.12 85 VAL A CA 1
ATOM 670 C C . VAL A 1 85 ? 16.618 1.926 -22.954 1.00 90.12 85 VAL A C 1
ATOM 672 O O . VAL A 1 85 ? 15.788 1.801 -22.056 1.00 90.12 85 VAL A O 1
ATOM 675 N N . ARG A 1 86 ? 17.480 2.951 -22.966 1.00 90.44 86 ARG A N 1
ATOM 676 C CA . ARG A 1 86 ? 17.528 3.977 -21.912 1.00 90.44 86 ARG A CA 1
ATOM 677 C C . ARG A 1 86 ? 16.183 4.682 -21.739 1.00 90.44 86 ARG A C 1
ATOM 679 O O . ARG A 1 86 ? 15.768 4.946 -20.611 1.00 90.44 86 ARG A O 1
ATOM 686 N N . GLN A 1 87 ? 15.507 5.008 -22.837 1.00 87.81 87 GLN A N 1
ATOM 687 C CA . GLN A 1 87 ? 14.207 5.673 -22.807 1.00 87.81 87 GLN A CA 1
ATOM 688 C C . GLN A 1 87 ? 13.103 4.766 -22.240 1.00 87.81 87 GLN A C 1
ATOM 690 O O . GLN A 1 87 ? 12.199 5.279 -21.576 1.00 87.81 87 GLN A O 1
ATOM 695 N N . LEU A 1 88 ? 13.174 3.451 -22.467 1.00 88.00 88 LEU A N 1
ATOM 696 C CA . LEU A 1 88 ? 12.264 2.468 -21.868 1.00 88.00 88 LEU A CA 1
ATOM 697 C C . LEU A 1 88 ? 12.538 2.288 -20.368 1.00 88.00 88 LEU A C 1
ATOM 699 O O . LEU A 1 88 ? 11.608 2.399 -19.570 1.00 88.00 88 LEU A O 1
ATOM 703 N N . CYS A 1 89 ? 13.801 2.118 -19.965 1.00 87.12 89 CYS A N 1
ATOM 704 C CA . CYS A 1 89 ? 14.179 1.993 -18.553 1.00 87.12 89 CYS A CA 1
ATOM 705 C C . CYS A 1 89 ? 13.794 3.236 -17.746 1.00 87.12 89 CYS A C 1
ATOM 707 O O . CYS A 1 89 ? 13.193 3.115 -16.685 1.00 87.12 89 CYS A O 1
ATOM 709 N N . LYS A 1 90 ? 14.033 4.439 -18.283 1.00 85.19 90 LYS A N 1
ATOM 710 C CA . LYS A 1 90 ? 13.642 5.692 -17.623 1.00 85.19 90 LYS A CA 1
ATOM 711 C C . LYS A 1 90 ? 12.132 5.790 -17.401 1.00 85.19 90 LYS A C 1
ATOM 713 O O . LYS A 1 90 ? 11.698 6.344 -16.396 1.00 85.19 90 LYS A O 1
ATOM 718 N N . GLN A 1 91 ? 11.327 5.294 -18.341 1.00 83.50 91 GLN A N 1
ATOM 719 C CA . GLN A 1 91 ? 9.880 5.240 -18.147 1.00 83.50 91 GLN A CA 1
ATOM 720 C C . GLN A 1 91 ? 9.537 4.242 -17.049 1.00 83.50 91 GLN A C 1
ATOM 722 O O . GLN A 1 91 ? 8.849 4.617 -16.112 1.00 83.50 91 GLN A O 1
ATOM 727 N N . ALA A 1 92 ? 10.063 3.018 -17.096 1.00 83.94 92 ALA A N 1
ATOM 728 C CA . ALA A 1 92 ? 9.811 2.020 -16.058 1.00 83.94 92 ALA A CA 1
ATOM 729 C C . ALA A 1 92 ? 10.204 2.502 -14.648 1.00 83.94 92 ALA A C 1
ATOM 731 O O . ALA A 1 92 ? 9.434 2.319 -13.708 1.00 83.94 92 ALA A O 1
ATOM 732 N N . GLU A 1 93 ? 11.328 3.208 -14.506 1.00 79.56 93 GLU A N 1
ATOM 733 C CA . GLU A 1 93 ? 11.760 3.809 -13.238 1.00 79.56 93 GLU A CA 1
ATOM 734 C C . GLU A 1 93 ? 10.765 4.842 -12.692 1.00 79.56 93 GLU A C 1
ATOM 736 O O . GLU A 1 93 ? 10.524 4.873 -11.485 1.00 79.56 93 GLU A O 1
ATOM 741 N N . GLN A 1 94 ? 10.138 5.654 -13.556 1.00 78.50 94 GLN A N 1
ATOM 742 C CA . GLN A 1 94 ? 9.076 6.591 -13.145 1.00 78.50 94 GLN A CA 1
ATOM 743 C C . GLN A 1 94 ? 7.852 5.870 -12.569 1.00 78.50 94 GLN A C 1
ATOM 745 O O . GLN A 1 94 ? 7.112 6.446 -11.775 1.00 78.50 94 GLN A O 1
ATOM 750 N N . TRP A 1 95 ? 7.662 4.611 -12.954 1.00 79.62 95 TRP A N 1
ATOM 751 C CA . TRP A 1 95 ? 6.616 3.723 -12.457 1.00 79.62 95 TRP A CA 1
ATOM 752 C C . TRP A 1 95 ? 7.113 2.771 -11.357 1.00 79.62 95 TRP A C 1
ATOM 754 O O . TRP A 1 95 ? 6.372 1.880 -10.952 1.00 79.62 95 TRP A O 1
ATOM 764 N N . HIS A 1 96 ? 8.346 2.953 -10.866 1.00 77.81 96 HIS A N 1
ATOM 765 C CA . HIS A 1 96 ? 9.007 2.084 -9.886 1.00 77.81 96 HIS A CA 1
ATOM 766 C C . HIS A 1 96 ? 9.075 0.600 -10.301 1.00 77.81 96 HIS A C 1
ATOM 768 O O . HIS A 1 96 ? 9.076 -0.294 -9.456 1.00 77.81 96 HIS A O 1
ATOM 774 N N . LEU A 1 97 ? 9.152 0.337 -11.608 1.00 83.50 97 LEU A N 1
ATOM 775 C CA . LEU A 1 97 ? 9.319 -0.995 -12.186 1.00 83.50 97 LEU A CA 1
ATOM 776 C C . LEU A 1 97 ? 10.798 -1.262 -12.477 1.00 83.50 97 LEU A C 1
ATOM 778 O O . LEU A 1 97 ? 11.492 -0.420 -13.047 1.00 83.50 97 LEU A O 1
ATOM 782 N N . GLN A 1 98 ? 11.269 -2.460 -12.132 1.00 79.06 98 GLN A N 1
ATOM 783 C CA . GLN A 1 98 ? 12.591 -2.945 -12.526 1.00 79.06 98 GLN A CA 1
ATOM 784 C C . GLN A 1 98 ? 12.452 -3.814 -13.775 1.00 79.06 98 GLN A C 1
ATOM 786 O O . GLN A 1 98 ? 11.873 -4.897 -13.718 1.00 79.06 98 GLN A O 1
ATOM 791 N N . LEU A 1 99 ? 12.965 -3.330 -14.908 1.00 82.12 99 LEU A N 1
ATOM 792 C CA . LEU A 1 99 ? 13.045 -4.119 -16.135 1.00 82.12 99 LEU A CA 1
ATOM 793 C C . LEU A 1 99 ? 14.311 -4.976 -16.106 1.00 82.12 99 LEU A C 1
ATOM 795 O O . LEU A 1 99 ? 15.402 -4.468 -15.852 1.00 82.12 99 LEU A O 1
ATOM 799 N N . GLN A 1 100 ? 14.160 -6.263 -16.399 1.00 80.94 100 GLN A N 1
ATOM 800 C CA . GLN A 1 100 ? 15.267 -7.169 -16.682 1.00 80.94 100 GLN A CA 1
ATOM 801 C C . GLN A 1 100 ? 15.214 -7.512 -18.167 1.00 80.94 100 GLN A C 1
ATOM 803 O O . GLN A 1 100 ? 14.172 -7.930 -18.665 1.00 80.94 100 GLN A O 1
ATOM 808 N N . ALA A 1 101 ? 16.320 -7.285 -18.867 1.00 81.12 101 ALA A N 1
ATOM 809 C CA . ALA A 1 101 ? 16.499 -7.718 -20.244 1.00 81.12 101 ALA A CA 1
ATOM 810 C C . ALA A 1 101 ? 17.543 -8.833 -20.244 1.00 81.12 101 ALA A C 1
ATOM 812 O O . ALA A 1 101 ? 18.652 -8.628 -19.743 1.00 81.12 101 ALA A O 1
ATOM 813 N N . ASP A 1 102 ? 17.183 -9.998 -20.774 1.00 79.44 102 ASP A N 1
ATOM 814 C CA . ASP A 1 102 ? 18.136 -11.078 -20.986 1.00 79.44 102 ASP A CA 1
ATOM 815 C C . ASP A 1 102 ? 18.867 -10.841 -22.309 1.00 79.44 102 ASP A C 1
ATOM 817 O O . ASP A 1 102 ? 18.269 -10.833 -23.385 1.00 79.44 102 ASP A O 1
ATOM 821 N N . VAL A 1 103 ? 20.176 -10.603 -22.228 1.00 81.50 103 VAL A N 1
ATOM 822 C CA . VAL A 1 103 ? 21.016 -10.375 -23.411 1.00 81.50 103 VAL A CA 1
ATOM 823 C C . VAL A 1 103 ? 21.174 -11.667 -24.221 1.00 81.50 103 VAL A C 1
ATOM 825 O O . VAL A 1 103 ? 21.405 -11.605 -25.423 1.00 81.50 103 VAL A O 1
ATOM 828 N N . SER A 1 104 ? 20.977 -12.829 -23.596 1.00 81.00 104 SER A N 1
ATOM 829 C CA . SER A 1 104 ? 21.086 -14.142 -24.241 1.00 81.00 104 SER A CA 1
ATOM 830 C C . SER A 1 104 ? 20.019 -14.348 -25.324 1.00 81.00 104 SER A C 1
ATOM 832 O O . SER A 1 104 ? 20.272 -15.018 -26.321 1.00 81.00 104 SER A O 1
ATOM 834 N N . GLU A 1 105 ? 18.843 -13.729 -25.178 1.00 81.19 105 GLU A N 1
ATOM 835 C CA . GLU A 1 105 ? 17.756 -13.810 -26.165 1.00 81.19 105 GLU A CA 1
ATOM 836 C C . GLU A 1 105 ? 18.074 -13.066 -27.475 1.00 81.19 105 GLU A C 1
ATOM 838 O O . GLU A 1 105 ? 17.483 -13.364 -28.511 1.00 81.19 105 GLU A O 1
ATOM 843 N N . LEU A 1 106 ? 19.027 -12.122 -27.470 1.00 79.75 106 LEU A N 1
ATOM 844 C CA . LEU A 1 106 ? 19.451 -11.407 -28.685 1.00 79.75 106 LEU A CA 1
ATOM 845 C C . LEU A 1 106 ? 20.199 -12.314 -29.672 1.00 79.75 106 LEU A C 1
ATOM 847 O O . LEU A 1 106 ? 20.245 -12.000 -30.860 1.00 79.75 106 LEU A O 1
ATOM 851 N N . GLU A 1 107 ? 20.784 -13.415 -29.193 1.00 77.88 107 GLU A N 1
ATOM 852 C CA . GLU A 1 107 ? 21.506 -14.396 -30.014 1.00 77.88 107 GLU A CA 1
ATOM 853 C C . GLU A 1 107 ? 20.609 -15.560 -30.469 1.00 77.88 107 GLU A C 1
ATOM 855 O O . GLU A 1 107 ? 21.028 -16.394 -31.275 1.00 77.88 107 GLU A O 1
ATOM 860 N N . ASP A 1 108 ? 19.359 -15.619 -29.995 1.00 84.81 108 ASP A N 1
ATOM 861 C CA . ASP A 1 108 ? 18.414 -16.660 -30.386 1.00 84.81 108 ASP A CA 1
ATOM 862 C C . ASP A 1 108 ? 17.925 -16.438 -31.827 1.00 84.81 108 ASP A C 1
ATOM 864 O O . ASP A 1 108 ? 17.046 -15.620 -32.121 1.00 84.81 108 ASP A O 1
ATOM 868 N N . GLY A 1 109 ? 18.478 -17.231 -32.747 1.00 80.56 109 GLY A N 1
ATOM 869 C CA . GLY A 1 109 ? 18.111 -17.213 -34.161 1.00 80.56 109 GLY A CA 1
ATOM 870 C C . GLY A 1 109 ? 16.622 -17.459 -34.424 1.00 80.56 109 GLY A C 1
ATOM 871 O O . GLY A 1 109 ? 16.091 -16.940 -35.405 1.00 80.56 109 GLY A O 1
ATOM 872 N N . SER A 1 110 ? 15.920 -18.179 -33.541 1.00 82.12 110 SER A N 1
ATOM 873 C CA . SER A 1 110 ? 14.483 -18.430 -33.684 1.00 82.12 110 SER A CA 1
ATOM 874 C C . SER A 1 110 ? 13.640 -17.188 -33.378 1.00 82.12 110 SER A C 1
ATOM 876 O O . SER A 1 110 ? 12.626 -16.948 -34.037 1.00 82.12 110 SER A O 1
ATOM 878 N N . LEU A 1 111 ? 14.063 -16.356 -32.418 1.00 80.56 111 LEU A N 1
ATOM 879 C CA . LEU A 1 111 ? 13.425 -15.071 -32.119 1.00 80.56 111 LEU A CA 1
ATOM 880 C C . LEU A 1 111 ? 13.686 -14.058 -33.234 1.00 80.56 111 LEU A C 1
ATOM 882 O O . LEU A 1 111 ? 12.767 -13.343 -33.639 1.00 80.56 111 LEU A O 1
ATOM 886 N N . ILE A 1 112 ? 14.901 -14.047 -33.786 1.00 84.06 112 ILE A N 1
ATOM 887 C CA . ILE A 1 112 ? 15.250 -13.217 -34.947 1.00 84.06 112 ILE A CA 1
ATOM 888 C C . ILE A 1 112 ? 14.388 -13.593 -36.158 1.00 84.06 112 ILE A C 1
ATOM 890 O O . ILE A 1 112 ? 13.845 -12.710 -36.823 1.00 84.06 112 ILE A O 1
ATOM 894 N N . GLU A 1 113 ? 14.215 -14.888 -36.429 1.00 85.25 113 GLU A N 1
ATOM 895 C CA . GLU A 1 113 ? 13.367 -15.372 -37.520 1.00 85.25 113 GLU A CA 1
ATOM 896 C C . GLU A 1 113 ? 11.899 -14.965 -37.328 1.00 85.25 113 GLU A C 1
ATOM 898 O O . GLU A 1 113 ? 11.288 -14.426 -38.249 1.00 85.25 113 GLU A O 1
ATOM 903 N N . LYS A 1 114 ? 11.360 -15.081 -36.109 1.00 83.19 114 LYS A N 1
ATOM 904 C CA . LYS A 1 114 ? 10.004 -14.597 -35.793 1.00 83.19 114 LYS A CA 1
ATOM 905 C C . LYS A 1 114 ? 9.849 -13.088 -36.007 1.00 83.19 114 LYS A C 1
ATOM 907 O O . LYS A 1 114 ? 8.806 -12.648 -36.489 1.00 83.19 114 LYS A O 1
ATOM 912 N N . ILE A 1 115 ? 10.856 -12.283 -35.655 1.00 83.75 115 ILE A N 1
ATOM 913 C CA . ILE A 1 115 ? 10.843 -10.831 -35.900 1.00 83.75 115 ILE A CA 1
ATOM 914 C C . ILE A 1 115 ? 10.907 -10.536 -37.400 1.00 83.75 115 ILE A C 1
ATOM 916 O O . ILE A 1 115 ? 10.202 -9.641 -37.863 1.00 83.75 115 ILE A O 1
ATOM 920 N N . ARG A 1 116 ? 11.710 -11.287 -38.161 1.00 83.25 116 ARG A N 1
ATOM 921 C CA . ARG A 1 116 ? 11.793 -11.163 -39.622 1.00 83.25 116 ARG A CA 1
ATOM 922 C C . ARG A 1 116 ? 10.442 -11.449 -40.271 1.00 83.25 116 ARG A C 1
ATOM 924 O O . ARG A 1 116 ? 9.968 -10.634 -41.060 1.00 83.25 116 ARG A O 1
ATOM 931 N N . ASP A 1 117 ? 9.802 -12.550 -39.890 1.00 83.31 117 ASP A N 1
ATOM 932 C CA . ASP A 1 117 ? 8.476 -12.900 -40.391 1.00 83.31 117 ASP A CA 1
ATOM 933 C C . ASP A 1 117 ? 7.466 -11.810 -39.994 1.00 83.31 117 ASP A C 1
ATOM 935 O O . ASP A 1 117 ? 6.694 -11.342 -40.828 1.00 83.31 117 ASP A O 1
ATOM 939 N N . PHE A 1 118 ? 7.506 -11.313 -38.755 1.00 79.62 118 PHE A N 1
ATOM 940 C CA . PHE A 1 118 ? 6.650 -10.208 -38.312 1.00 79.62 118 PHE A CA 1
ATOM 941 C C . PHE A 1 118 ? 6.875 -8.907 -39.106 1.00 79.62 118 PHE A C 1
ATOM 943 O O . PHE A 1 118 ? 5.902 -8.248 -39.482 1.00 79.62 118 PHE A O 1
ATOM 950 N N . GLU A 1 119 ? 8.130 -8.536 -39.388 1.00 82.06 119 GLU A N 1
ATOM 951 C CA . GLU A 1 119 ? 8.481 -7.382 -40.228 1.00 82.06 119 GLU A CA 1
ATOM 952 C C . GLU A 1 119 ? 7.878 -7.543 -41.630 1.00 82.06 119 GLU A C 1
ATOM 954 O O . GLU A 1 119 ? 7.259 -6.610 -42.147 1.00 82.06 119 GLU A O 1
ATOM 959 N N . GLU A 1 120 ? 7.994 -8.729 -42.229 1.00 82.44 120 GLU A N 1
ATOM 960 C CA . GLU A 1 120 ? 7.431 -9.018 -43.546 1.00 82.44 120 GLU A CA 1
ATOM 961 C C . GLU A 1 120 ? 5.901 -8.914 -43.542 1.00 82.44 120 GLU A C 1
ATOM 963 O O . GLU A 1 120 ? 5.336 -8.186 -44.362 1.00 82.44 120 GLU A O 1
ATOM 968 N N . HIS A 1 121 ? 5.219 -9.542 -42.581 1.00 78.06 121 HIS A N 1
ATOM 969 C CA . HIS A 1 121 ? 3.755 -9.537 -42.493 1.00 78.06 121 HIS A CA 1
ATOM 970 C C . HIS A 1 121 ? 3.183 -8.134 -42.224 1.00 78.06 121 HIS A C 1
ATOM 972 O O . HIS A 1 121 ? 2.178 -7.757 -42.829 1.00 78.06 121 HIS A O 1
ATOM 978 N N . GLN A 1 122 ? 3.822 -7.325 -41.372 1.00 72.19 122 GLN A N 1
ATOM 979 C CA . GLN A 1 122 ? 3.338 -5.979 -41.028 1.00 72.19 122 GLN A CA 1
ATOM 980 C C . GLN A 1 122 ? 3.660 -4.912 -42.080 1.00 72.19 122 GLN A C 1
ATOM 982 O O . GLN A 1 122 ? 3.000 -3.871 -42.127 1.00 72.19 122 GLN A O 1
ATOM 987 N N . LEU A 1 123 ? 4.673 -5.134 -42.923 1.00 65.81 123 LEU A N 1
ATOM 988 C CA . LEU A 1 123 ? 5.030 -4.213 -44.006 1.00 65.81 123 LEU A CA 1
ATOM 989 C C . LEU A 1 123 ? 4.343 -4.555 -45.334 1.00 65.81 123 LEU A C 1
ATOM 991 O O . LEU A 1 123 ? 4.133 -3.650 -46.142 1.00 65.81 123 LEU A O 1
ATOM 995 N N . THR A 1 124 ? 3.990 -5.825 -45.561 1.00 63.19 124 THR A N 1
ATOM 996 C CA . THR A 1 124 ? 3.214 -6.283 -46.732 1.00 63.19 124 THR A CA 1
ATOM 997 C C . THR A 1 124 ? 1.713 -6.083 -46.553 1.00 63.19 124 THR A C 1
ATOM 999 O O . THR A 1 124 ? 1.015 -5.772 -47.520 1.00 63.19 124 THR A O 1
ATOM 1002 N N . SER A 1 125 ? 1.217 -6.171 -45.316 1.00 56.06 125 SER A N 1
ATOM 1003 C CA . SER A 1 125 ? -0.148 -5.792 -44.948 1.00 56.06 125 SER A CA 1
ATOM 1004 C C . SER A 1 125 ? -0.291 -4.272 -45.015 1.00 56.06 125 SER A C 1
ATOM 1006 O O . SER A 1 125 ? -0.238 -3.571 -44.008 1.00 56.06 125 SER A O 1
ATOM 1008 N N . GLY A 1 126 ? -0.424 -3.743 -46.231 1.00 46.88 126 GLY A N 1
ATOM 1009 C CA . GLY A 1 126 ? -0.531 -2.322 -46.541 1.00 46.88 126 GLY A CA 1
ATOM 1010 C C . GLY A 1 126 ? -1.799 -1.665 -45.999 1.00 46.88 126 GLY A C 1
ATOM 1011 O O . GLY A 1 126 ? -2.613 -1.170 -46.772 1.00 46.88 126 GLY A O 1
ATOM 1012 N N . ARG A 1 127 ? -1.974 -1.596 -44.675 1.00 45.78 127 ARG A N 1
ATOM 1013 C CA . ARG A 1 127 ? -2.848 -0.591 -44.073 1.00 45.78 127 ARG A CA 1
ATOM 1014 C C . ARG A 1 127 ? -2.111 0.746 -44.140 1.00 45.78 127 ARG A C 1
ATOM 1016 O O . ARG A 1 127 ? -1.093 0.906 -43.460 1.00 45.78 127 ARG A O 1
ATOM 1023 N N . PRO A 1 128 ? -2.596 1.720 -44.930 1.00 40.66 128 PRO A N 1
ATOM 1024 C CA . PRO A 1 128 ? -2.031 3.052 -44.922 1.00 40.66 128 PRO A CA 1
ATOM 1025 C C . PRO A 1 128 ? -2.455 3.710 -43.609 1.00 40.66 128 PRO A C 1
ATOM 1027 O O . PRO A 1 128 ? -3.495 4.356 -43.529 1.00 40.66 128 PRO A O 1
ATOM 1030 N N . LEU A 1 129 ? -1.672 3.527 -42.545 1.00 44.97 129 LEU A N 1
ATOM 1031 C CA . LEU A 1 129 ? -1.754 4.451 -41.426 1.00 44.97 129 LEU A CA 1
ATOM 1032 C C . LEU A 1 129 ? -1.048 5.728 -41.857 1.00 44.97 129 LEU A C 1
ATOM 1034 O O . LEU A 1 129 ? 0.172 5.762 -42.023 1.00 44.97 129 LEU A O 1
ATOM 1038 N N . GLN A 1 130 ? -1.885 6.735 -42.085 1.00 40.09 130 GLN A N 1
ATOM 1039 C CA . GLN A 1 130 ? -1.582 8.152 -42.169 1.00 40.09 130 GLN A CA 1
ATOM 1040 C C . GLN A 1 130 ? -0.278 8.462 -41.424 1.00 40.09 130 GLN A C 1
ATOM 1042 O O . GLN A 1 130 ? -0.207 8.367 -40.200 1.00 40.09 130 GLN A O 1
ATOM 1047 N N . ILE A 1 131 ? 0.767 8.804 -42.178 1.00 41.47 131 ILE A N 1
ATOM 1048 C CA . ILE A 1 131 ? 1.987 9.381 -41.622 1.00 41.47 131 ILE A CA 1
ATOM 1049 C C . ILE A 1 131 ? 1.577 10.769 -41.136 1.00 41.47 131 ILE A C 1
ATOM 1051 O O . ILE A 1 131 ? 1.672 11.759 -41.859 1.00 41.47 131 ILE A O 1
ATOM 1055 N N . SER A 1 132 ? 1.044 10.847 -39.919 1.00 34.38 132 SER A N 1
ATOM 1056 C CA . SER A 1 132 ? 1.074 12.095 -39.189 1.00 34.38 132 SER A CA 1
ATOM 1057 C C . SER A 1 132 ? 2.547 12.389 -38.963 1.00 34.38 132 SER A C 1
ATOM 1059 O O . SER A 1 132 ? 3.283 11.576 -38.404 1.00 34.38 132 SER A O 1
ATOM 1061 N N . THR A 1 133 ? 2.995 13.546 -39.434 1.00 38.50 133 THR A N 1
ATOM 1062 C CA . THR A 1 133 ? 4.236 14.176 -38.995 1.00 38.50 133 THR A CA 1
ATOM 1063 C C . THR A 1 133 ? 4.090 14.462 -37.505 1.00 38.50 133 THR A C 1
ATOM 1065 O O . THR A 1 133 ? 3.736 15.565 -37.081 1.00 38.50 133 THR A O 1
ATOM 1068 N N . SER A 1 134 ? 4.249 13.419 -36.702 1.00 40.00 134 SER A N 1
ATOM 1069 C CA . SER A 1 134 ? 4.130 13.478 -35.266 1.00 40.00 134 SER A CA 1
ATOM 1070 C C . SER A 1 134 ? 5.362 14.218 -34.783 1.00 40.00 134 SER A C 1
ATOM 1072 O O . SER A 1 134 ? 6.448 13.650 -34.663 1.00 40.00 134 SER A O 1
ATOM 1074 N N . LYS A 1 135 ? 5.183 15.519 -34.515 1.00 42.25 135 LYS A N 1
ATOM 1075 C CA . LYS A 1 135 ? 5.912 16.221 -33.454 1.00 42.25 135 LYS A CA 1
ATOM 1076 C C . LYS A 1 135 ? 6.205 15.194 -32.379 1.00 42.25 135 LYS A C 1
ATOM 1078 O O . LYS A 1 135 ? 5.236 14.578 -31.936 1.00 42.25 135 LYS A O 1
ATOM 1083 N N . VAL A 1 136 ? 7.488 15.015 -32.043 1.00 47.97 136 VAL A N 1
ATOM 1084 C CA . VAL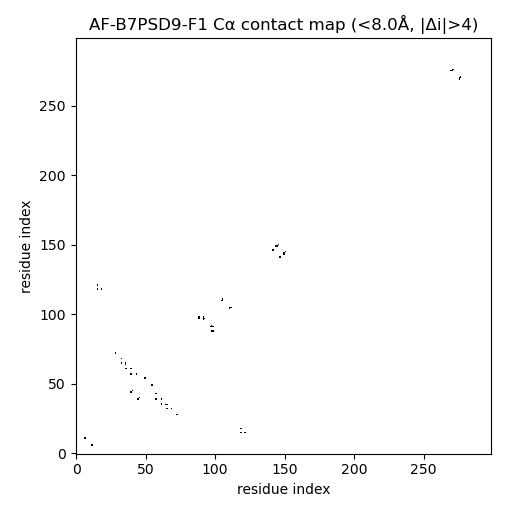 A 1 136 ? 8.006 14.173 -30.957 1.00 47.97 136 VAL A CA 1
ATOM 1085 C C . VAL A 1 136 ? 6.890 13.910 -29.966 1.00 47.97 136 VAL A C 1
ATOM 1087 O O . VAL A 1 136 ? 6.630 14.718 -29.072 1.00 47.97 136 VAL A O 1
ATOM 1090 N N . THR A 1 137 ? 6.166 12.815 -30.181 1.00 45.22 137 THR A N 1
ATOM 1091 C CA . THR A 1 137 ? 5.183 12.369 -29.218 1.00 45.22 137 THR A CA 1
ATOM 1092 C C . THR A 1 137 ? 6.076 11.694 -28.205 1.00 45.22 137 THR A C 1
ATOM 1094 O O . THR A 1 137 ? 6.271 10.484 -28.215 1.00 45.22 137 THR A O 1
ATOM 1097 N N . LYS A 1 138 ? 6.711 12.519 -27.352 1.00 44.41 138 LYS A N 1
ATOM 1098 C CA . LYS A 1 138 ? 6.910 12.116 -25.967 1.00 44.41 138 LYS A CA 1
ATOM 1099 C C . LYS A 1 138 ? 5.592 11.458 -25.632 1.00 44.41 138 LYS A C 1
ATOM 1101 O O . LYS A 1 138 ? 4.576 12.133 -25.806 1.00 44.41 138 LYS A O 1
ATOM 1106 N N . LEU A 1 139 ? 5.627 10.163 -25.317 1.00 43.38 139 LEU A N 1
ATOM 1107 C CA . LEU A 1 139 ? 4.490 9.459 -24.751 1.00 43.38 139 LEU A CA 1
ATOM 1108 C C . LEU A 1 139 ? 3.836 10.457 -23.819 1.00 43.38 139 LEU A C 1
ATOM 1110 O O . LEU A 1 139 ? 4.456 10.891 -22.843 1.00 43.38 139 LEU A O 1
ATOM 1114 N N . SER A 1 140 ? 2.695 10.976 -24.264 1.00 41.19 140 SER A N 1
ATOM 1115 C CA . SER A 1 140 ? 1.948 11.941 -23.496 1.00 41.19 140 SER A CA 1
ATOM 1116 C C . SER A 1 140 ? 1.755 11.233 -22.167 1.00 41.19 140 SER A C 1
ATOM 1118 O O . SER A 1 140 ? 1.314 10.075 -22.192 1.00 41.19 140 SER A O 1
ATOM 1120 N N . PRO A 1 141 ? 2.152 11.842 -21.031 1.00 44.44 141 PRO A N 1
ATOM 1121 C CA . PRO A 1 141 ? 1.644 11.383 -19.756 1.00 44.44 141 PRO A CA 1
ATOM 1122 C C . PRO A 1 141 ? 0.160 11.202 -20.004 1.00 44.44 141 PRO A C 1
ATOM 1124 O O . PRO A 1 141 ? -0.472 12.127 -20.522 1.00 44.44 141 PRO A O 1
ATOM 1127 N N . LEU A 1 142 ? -0.333 9.979 -19.812 1.00 45.06 142 LEU A N 1
ATOM 1128 C CA . LEU A 1 142 ? -1.760 9.731 -19.812 1.00 45.06 142 LEU A CA 1
ATOM 1129 C C . LEU A 1 142 ? -2.325 10.861 -18.959 1.00 45.06 142 LEU A C 1
ATOM 1131 O O . LEU A 1 142 ? -1.915 10.970 -17.800 1.00 45.06 142 LEU A O 1
ATOM 1135 N N . GLU A 1 143 ? -3.067 11.776 -19.590 1.00 42.41 143 GLU A N 1
ATOM 1136 C CA . GLU A 1 143 ? -3.458 13.038 -18.976 1.00 42.41 143 GLU A CA 1
ATOM 1137 C C . GLU A 1 143 ? -3.939 12.767 -17.554 1.00 42.41 143 GLU A C 1
ATOM 1139 O O . GLU A 1 143 ? -4.577 11.742 -17.286 1.00 42.41 143 GLU A O 1
ATOM 1144 N N . ASP A 1 144 ? -3.588 13.693 -16.666 1.00 45.50 144 ASP A N 1
ATOM 1145 C CA . ASP A 1 144 ? -3.730 13.717 -15.209 1.00 45.50 144 ASP A CA 1
ATOM 1146 C C . ASP A 1 144 ? -5.132 13.398 -14.635 1.00 45.50 144 ASP A C 1
ATOM 1148 O O . ASP A 1 144 ? -5.405 13.669 -13.471 1.00 45.50 144 ASP A O 1
ATOM 1152 N N . ALA A 1 145 ? -6.046 12.796 -15.390 1.00 48.88 145 ALA A N 1
ATOM 1153 C CA . ALA A 1 145 ? -7.327 12.306 -14.912 1.00 48.88 145 ALA A CA 1
ATOM 1154 C C . ALA A 1 145 ? -7.251 10.889 -14.310 1.00 48.88 145 ALA A C 1
ATOM 1156 O O . ALA A 1 145 ? -7.968 10.604 -13.343 1.00 48.88 145 ALA A O 1
ATOM 1157 N N . HIS A 1 146 ? -6.441 9.972 -14.864 1.00 49.34 146 HIS A N 1
ATOM 1158 C CA . HIS A 1 146 ? -6.593 8.520 -14.613 1.00 49.34 146 HIS A CA 1
ATOM 1159 C C . HIS A 1 146 ? -5.284 7.749 -14.354 1.00 49.34 146 HIS A C 1
ATOM 1161 O O . HIS A 1 146 ? -5.245 6.526 -14.474 1.00 49.34 146 HIS A O 1
ATOM 1167 N N . GLY A 1 147 ? -4.210 8.432 -13.954 1.00 60.22 147 GLY A N 1
ATOM 1168 C CA . GLY A 1 147 ? -2.974 7.759 -13.553 1.00 60.22 147 GLY A CA 1
ATOM 1169 C C . GLY A 1 147 ? -3.110 6.972 -12.231 1.00 60.22 147 GLY A C 1
ATOM 1170 O O . GLY A 1 147 ? -3.858 7.386 -11.338 1.00 60.22 147 GLY A O 1
ATOM 1171 N N . PRO A 1 148 ? -2.328 5.895 -12.031 1.00 58.09 148 PRO A N 1
ATOM 1172 C CA . PRO A 1 148 ? -2.153 5.214 -10.745 1.00 58.09 148 PRO A CA 1
ATOM 1173 C C . PRO A 1 148 ? -1.839 6.155 -9.580 1.00 58.09 148 PRO A C 1
ATOM 1175 O O . PRO A 1 148 ? -2.290 5.895 -8.475 1.00 58.09 148 PRO A O 1
ATOM 1178 N N . GLY A 1 149 ? -1.177 7.294 -9.815 1.00 65.38 149 GLY A N 1
ATOM 1179 C CA . GLY A 1 149 ? -0.979 8.338 -8.803 1.00 65.38 149 GLY A CA 1
ATOM 1180 C C . GLY A 1 149 ? -2.270 9.039 -8.353 1.00 65.38 149 GLY A C 1
ATOM 1181 O O . GLY A 1 149 ? -2.410 9.331 -7.171 1.00 65.38 149 GLY A O 1
ATOM 1182 N N . MET A 1 150 ? -3.250 9.260 -9.243 1.00 65.62 150 MET A N 1
ATOM 1183 C CA . MET A 1 150 ? -4.581 9.770 -8.874 1.00 65.62 150 MET A CA 1
ATOM 1184 C C . MET A 1 150 ? -5.437 8.699 -8.203 1.00 65.62 150 MET A C 1
ATOM 1186 O O . MET A 1 150 ? -6.174 9.025 -7.278 1.00 65.62 150 MET A O 1
ATOM 1190 N N . LEU A 1 151 ? -5.351 7.437 -8.636 1.00 71.50 151 LEU A N 1
ATOM 1191 C CA . LEU A 1 151 ? -6.022 6.322 -7.956 1.00 71.50 151 LEU A CA 1
ATOM 1192 C C . LEU A 1 151 ? -5.450 6.121 -6.551 1.00 71.50 151 LEU A C 1
ATOM 1194 O O . LEU A 1 151 ? -6.211 6.007 -5.596 1.00 71.50 151 LEU A O 1
ATOM 1198 N N . LEU A 1 152 ? -4.128 6.196 -6.410 1.00 78.31 152 LEU A N 1
ATOM 1199 C CA . LEU A 1 152 ? -3.442 6.152 -5.129 1.00 78.31 152 LEU A CA 1
ATOM 1200 C C . LEU A 1 152 ? -3.786 7.376 -4.279 1.00 78.31 152 LEU A C 1
ATOM 1202 O O . LEU A 1 152 ? -4.100 7.209 -3.114 1.00 78.31 152 LEU A O 1
ATOM 1206 N N . ASN A 1 153 ? -3.815 8.594 -4.831 1.00 79.81 153 ASN A N 1
ATOM 1207 C CA . ASN A 1 153 ? -4.239 9.780 -4.077 1.00 79.81 153 ASN A CA 1
ATOM 1208 C C . ASN A 1 153 ? -5.719 9.726 -3.684 1.00 79.81 153 ASN A C 1
ATOM 1210 O O . ASN A 1 153 ? -6.068 10.152 -2.586 1.00 79.81 153 ASN A O 1
ATOM 1214 N N . LYS A 1 154 ? -6.598 9.201 -4.544 1.00 84.00 154 LYS A N 1
ATOM 1215 C CA . LYS A 1 154 ? -8.007 8.959 -4.210 1.00 84.00 154 LYS A CA 1
ATOM 1216 C C . LYS A 1 154 ? -8.121 7.938 -3.087 1.00 84.00 154 LYS A C 1
ATOM 1218 O O . LYS A 1 154 ? -8.855 8.197 -2.140 1.00 84.00 154 LYS A O 1
ATOM 1223 N N . GLU A 1 155 ? -7.361 6.851 -3.144 1.00 84.00 155 GLU A N 1
ATOM 1224 C CA . GLU A 1 155 ? -7.360 5.830 -2.099 1.00 84.00 155 GLU A CA 1
ATOM 1225 C C . GLU A 1 155 ? -6.725 6.345 -0.803 1.00 84.00 155 GLU A C 1
ATOM 1227 O O . GLU A 1 155 ? -7.287 6.161 0.266 1.00 84.00 155 GLU A O 1
ATOM 1232 N N . ILE A 1 156 ? -5.632 7.107 -0.869 1.00 88.19 156 ILE A N 1
ATOM 1233 C CA . ILE A 1 156 ? -5.021 7.785 0.282 1.00 88.19 156 ILE A CA 1
ATOM 1234 C C . ILE A 1 156 ? -6.018 8.761 0.910 1.00 88.19 156 ILE A C 1
ATOM 1236 O O . ILE A 1 156 ? -6.155 8.789 2.130 1.00 88.19 156 ILE A O 1
ATOM 1240 N N . ASN A 1 157 ? -6.728 9.561 0.113 1.00 90.88 157 ASN A N 1
ATOM 1241 C CA . ASN A 1 157 ? -7.725 10.500 0.625 1.00 90.88 157 ASN A CA 1
ATOM 1242 C C . ASN A 1 157 ? -8.938 9.774 1.213 1.00 90.88 157 ASN A C 1
ATOM 1244 O O . ASN A 1 157 ? -9.434 10.183 2.264 1.00 90.88 157 ASN A O 1
ATOM 1248 N N . ARG A 1 158 ? -9.374 8.672 0.594 1.00 94.44 158 ARG A N 1
ATOM 1249 C CA . ARG A 1 158 ? -10.426 7.799 1.120 1.00 94.44 158 ARG A CA 1
ATOM 1250 C C . ARG A 1 158 ? -10.011 7.193 2.457 1.00 94.44 158 ARG A C 1
ATOM 1252 O O . ARG A 1 158 ? -10.720 7.378 3.436 1.00 94.44 158 ARG A O 1
ATOM 1259 N N . LEU A 1 159 ? -8.836 6.568 2.524 1.00 92.38 159 LEU A N 1
ATOM 1260 C CA . LEU A 1 159 ? -8.274 5.970 3.736 1.00 92.38 159 LEU A CA 1
ATOM 1261 C C . LEU A 1 159 ? -8.026 7.009 4.833 1.00 92.38 159 LEU A C 1
ATOM 1263 O O . LEU A 1 159 ? -8.214 6.711 6.012 1.00 92.38 159 LEU A O 1
ATOM 1267 N N . LYS A 1 160 ? -7.634 8.240 4.478 1.00 94.56 160 LYS A N 1
ATOM 1268 C CA . LYS A 1 160 ? -7.524 9.362 5.424 1.00 94.56 160 LYS A CA 1
ATOM 1269 C C . LYS A 1 160 ? -8.890 9.785 5.954 1.00 94.56 160 LYS A C 1
ATOM 1271 O O . LYS A 1 160 ? -9.029 9.965 7.160 1.00 94.56 160 LYS A O 1
ATOM 1276 N N . SER A 1 161 ? -9.891 9.924 5.086 1.00 94.38 161 SER A N 1
ATOM 1277 C CA . SER A 1 161 ? -11.262 10.255 5.488 1.00 94.38 161 SER A CA 1
ATOM 1278 C C . SER A 1 161 ? -11.862 9.163 6.377 1.00 94.38 161 SER A C 1
ATOM 1280 O O . SER A 1 161 ? -12.427 9.463 7.425 1.00 94.38 161 SER A O 1
ATOM 1282 N N . GLU A 1 162 ? -11.646 7.897 6.022 1.00 95.31 162 GLU A N 1
ATOM 1283 C CA . GLU A 1 162 ? -12.053 6.737 6.809 1.00 95.31 162 GLU A CA 1
ATOM 1284 C C . GLU A 1 162 ? -11.340 6.705 8.164 1.00 95.31 162 GLU A C 1
ATOM 1286 O O . GLU A 1 162 ? -11.992 6.544 9.188 1.00 95.31 162 GLU A O 1
ATOM 1291 N N . ASN A 1 163 ? -10.033 6.982 8.214 1.00 94.56 163 ASN A N 1
ATOM 1292 C CA . ASN A 1 163 ? -9.308 7.130 9.478 1.00 94.56 163 ASN A CA 1
ATOM 1293 C C . ASN A 1 163 ? -9.877 8.251 10.351 1.00 94.56 163 ASN A C 1
ATOM 1295 O O . ASN A 1 163 ? -9.993 8.077 11.561 1.00 94.56 163 ASN A O 1
ATOM 1299 N N . VAL A 1 164 ? -10.228 9.400 9.769 1.00 96.62 164 VAL A N 1
ATOM 1300 C CA . VAL A 1 164 ? -10.853 10.503 10.515 1.00 96.62 164 VAL A CA 1
ATOM 1301 C C . VAL A 1 164 ? -12.226 10.082 11.042 1.00 96.62 164 VAL A C 1
ATOM 1303 O O . VAL A 1 164 ? -12.511 10.304 12.217 1.00 96.62 164 VAL A O 1
ATOM 1306 N N . MET A 1 165 ? -13.051 9.418 10.227 1.00 95.81 165 MET A N 1
ATOM 1307 C CA . MET A 1 165 ? -14.351 8.898 10.664 1.00 95.81 165 MET A CA 1
ATOM 1308 C C . MET A 1 165 ? -14.212 7.854 11.775 1.00 95.81 165 MET A C 1
ATOM 1310 O O . MET A 1 165 ? -14.931 7.928 12.770 1.00 95.81 165 MET A O 1
ATOM 1314 N N . LEU A 1 166 ? -13.269 6.919 11.647 1.00 95.56 166 LEU A N 1
ATOM 1315 C CA . LEU A 1 166 ? -12.993 5.907 12.664 1.00 95.56 166 LEU A CA 1
ATOM 1316 C C . LEU A 1 166 ? -12.485 6.538 13.960 1.00 95.56 166 LEU A C 1
ATOM 1318 O O . LEU A 1 166 ? -12.956 6.165 15.028 1.00 95.56 166 LEU A O 1
ATOM 1322 N N . ARG A 1 167 ? -11.592 7.532 13.886 1.00 95.38 167 ARG A N 1
ATOM 1323 C CA . ARG A 1 167 ? -11.119 8.278 15.065 1.00 95.38 167 ARG A CA 1
ATOM 1324 C C . ARG A 1 167 ? -12.243 9.045 15.755 1.00 95.38 167 ARG A C 1
ATOM 1326 O O . ARG A 1 167 ? -12.309 9.028 16.978 1.00 95.38 167 ARG A O 1
ATOM 1333 N N . ASN A 1 168 ? -13.134 9.679 14.995 1.00 95.94 168 ASN A N 1
ATOM 1334 C CA . ASN A 1 168 ? -14.297 10.364 15.560 1.00 95.94 168 ASN A CA 1
ATOM 1335 C C . ASN A 1 168 ? -15.246 9.371 16.235 1.00 95.94 168 ASN A C 1
ATOM 1337 O O . ASN A 1 168 ? -15.620 9.570 17.383 1.00 95.94 168 ASN A O 1
ATOM 1341 N N . ARG A 1 169 ? -15.553 8.251 15.572 1.00 95.94 169 ARG A N 1
ATOM 1342 C CA . ARG A 1 169 ? -16.406 7.203 16.141 1.00 95.94 169 ARG A CA 1
ATOM 1343 C C . ARG A 1 169 ? -15.789 6.566 17.385 1.00 95.94 169 ARG A C 1
ATOM 1345 O O . ARG A 1 169 ? -16.511 6.269 18.329 1.00 95.94 169 ARG A O 1
ATOM 1352 N N . LEU A 1 170 ? -14.470 6.378 17.403 1.00 95.31 170 LEU A N 1
ATOM 1353 C CA . LEU A 1 170 ? -13.742 5.904 18.578 1.00 95.31 170 LEU A CA 1
ATOM 1354 C C . LEU A 1 170 ? -13.881 6.900 19.734 1.00 95.31 170 LEU A C 1
ATOM 1356 O O . LEU A 1 170 ? -14.257 6.496 20.826 1.00 95.31 170 LEU A O 1
ATOM 1360 N N . LYS A 1 171 ? -13.697 8.197 19.468 1.00 96.75 171 LYS A N 1
ATOM 1361 C CA . LYS A 1 171 ? -13.884 9.265 20.458 1.00 96.75 171 LYS A CA 1
ATOM 1362 C C . LYS A 1 171 ? -15.319 9.324 21.000 1.00 96.75 171 LYS A C 1
ATOM 1364 O O . LYS A 1 171 ? -15.509 9.508 22.200 1.00 96.75 171 LYS A O 1
ATOM 1369 N N . ASP A 1 172 ? -16.324 9.139 20.145 1.00 95.62 172 ASP A N 1
ATOM 1370 C CA . ASP A 1 172 ? -17.732 9.101 20.560 1.00 95.62 172 ASP A CA 1
ATOM 1371 C C . ASP A 1 172 ? -18.016 7.889 21.458 1.00 95.62 172 ASP A C 1
ATOM 1373 O O . ASP A 1 172 ? -18.658 8.021 22.501 1.00 95.62 172 ASP A O 1
ATOM 1377 N N . 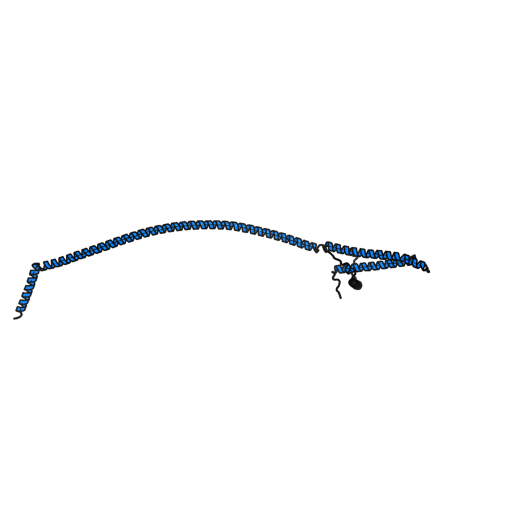VAL A 1 173 ? -17.498 6.712 21.089 1.00 95.44 173 VAL A N 1
ATOM 1378 C CA . VAL A 1 173 ? -17.624 5.487 21.892 1.00 95.44 173 VAL A CA 1
ATOM 1379 C C . VAL A 1 173 ? -16.891 5.627 23.227 1.00 95.44 173 VAL A C 1
ATOM 1381 O O . VAL A 1 173 ? -17.452 5.278 24.261 1.00 95.44 173 VAL A O 1
ATOM 1384 N N . GLU A 1 174 ? -15.680 6.182 23.246 1.00 95.62 174 GLU A N 1
ATOM 1385 C CA . GLU A 1 174 ? -14.939 6.481 24.479 1.00 95.62 174 GLU A CA 1
ATOM 1386 C C . GLU A 1 174 ? -15.716 7.445 25.392 1.00 95.62 174 GLU A C 1
ATOM 1388 O O . GLU A 1 174 ? -15.774 7.245 26.611 1.00 95.62 174 GLU A O 1
ATOM 1393 N N . GLY A 1 175 ? -16.373 8.453 24.809 1.00 96.25 175 GLY A N 1
ATOM 1394 C CA . GLY A 1 175 ? -17.269 9.360 25.524 1.00 96.25 175 GLY A CA 1
ATOM 1395 C C . GLY A 1 175 ? -18.470 8.636 26.135 1.00 96.25 175 GLY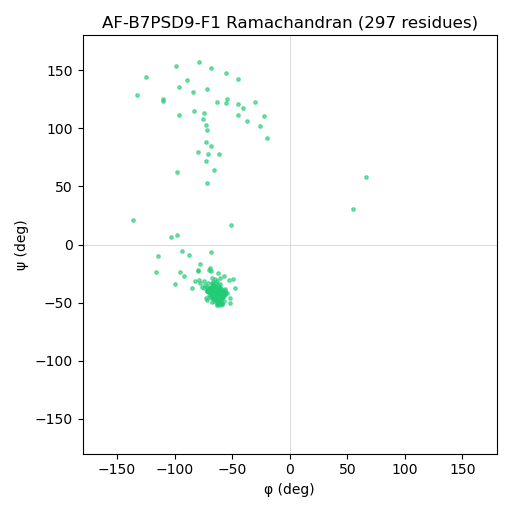 A C 1
ATOM 1396 O O . GLY A 1 175 ? -18.748 8.799 27.324 1.00 96.25 175 GLY A O 1
ATOM 1397 N N . GLN A 1 176 ? -19.137 7.777 25.359 1.00 96.50 176 GLN A N 1
ATOM 1398 C CA . GLN A 1 176 ? -20.256 6.961 25.842 1.00 96.50 176 GLN A CA 1
ATOM 1399 C C . GLN A 1 176 ? -19.829 6.007 26.962 1.00 96.50 176 GLN A C 1
ATOM 1401 O O . GLN A 1 176 ? -20.508 5.922 27.982 1.00 96.50 176 GLN A O 1
ATOM 1406 N N . VAL A 1 177 ? -18.686 5.329 26.823 1.00 95.88 177 VAL A N 1
ATOM 1407 C CA . VAL A 1 177 ? -18.140 4.438 27.860 1.00 95.88 177 VAL A CA 1
ATOM 1408 C C . VAL A 1 177 ? -17.853 5.213 29.144 1.00 95.88 177 VAL A C 1
ATOM 1410 O O . VAL A 1 177 ? -18.205 4.750 30.228 1.00 95.88 177 VAL A O 1
ATOM 1413 N N . SER A 1 178 ? -17.279 6.411 29.032 1.00 95.06 178 SER A N 1
ATOM 1414 C CA . SER A 1 178 ? -17.011 7.280 30.184 1.00 95.06 178 SER A CA 1
ATOM 1415 C C . SER A 1 178 ? -18.302 7.725 30.879 1.00 95.06 178 SER A C 1
ATOM 1417 O O . SER A 1 178 ? -18.385 7.712 32.108 1.00 95.06 178 SER A O 1
ATOM 1419 N N . GLN A 1 179 ? -19.340 8.063 30.109 1.00 96.06 179 GLN A N 1
ATOM 1420 C CA . GLN A 1 179 ? -20.653 8.426 30.643 1.00 96.06 179 GLN A CA 1
ATOM 1421 C C . GLN A 1 179 ? -21.334 7.243 31.343 1.00 96.06 179 GLN A C 1
ATOM 1423 O O . GLN A 1 179 ? -21.819 7.394 32.464 1.00 96.06 179 GLN A O 1
ATOM 1428 N N . VAL A 1 180 ? -21.330 6.062 30.721 1.00 96.25 180 VAL A N 1
ATOM 1429 C CA . VAL A 1 180 ? -21.890 4.834 31.306 1.00 96.25 180 VAL A CA 1
ATOM 1430 C C . VAL A 1 180 ? -21.137 4.444 32.577 1.00 96.25 180 VAL A C 1
ATOM 1432 O O . VAL A 1 180 ? -21.760 4.040 33.555 1.00 96.25 180 VAL A O 1
ATOM 1435 N N . LEU A 1 181 ? -19.810 4.601 32.612 1.00 96.19 181 LEU A N 1
ATOM 1436 C CA . LEU A 1 181 ? -19.016 4.376 33.822 1.00 96.19 181 LEU A CA 1
ATOM 1437 C C . LEU A 1 181 ? -19.417 5.321 34.955 1.00 96.19 181 LEU A C 1
ATOM 1439 O O . LEU A 1 181 ? -19.577 4.858 36.084 1.00 96.19 181 LEU A O 1
ATOM 1443 N N . LYS A 1 182 ? -19.633 6.607 34.657 1.00 96.38 182 LYS A N 1
ATOM 1444 C CA . LYS A 1 182 ? -20.090 7.590 35.646 1.00 96.38 182 LYS A CA 1
ATOM 1445 C C . LYS A 1 182 ? -21.478 7.240 36.195 1.00 96.38 182 LYS A C 1
ATOM 1447 O O . LYS A 1 182 ? -21.653 7.166 37.409 1.00 96.38 182 LYS A O 1
ATOM 1452 N N . GLN A 1 183 ? -22.429 6.926 35.317 1.00 96.06 183 GLN A N 1
ATOM 1453 C CA . GLN A 1 183 ? -23.767 6.480 35.723 1.00 96.06 183 GLN A CA 1
ATOM 1454 C C . GLN A 1 183 ? -23.711 5.195 36.553 1.00 96.06 183 GLN A C 1
ATOM 1456 O O . GLN A 1 183 ? -24.405 5.068 37.556 1.00 96.06 183 GLN A O 1
ATOM 1461 N N . LYS A 1 184 ? -22.850 4.242 36.176 1.00 96.56 184 LYS A N 1
ATOM 1462 C CA . LYS A 1 184 ? -22.632 3.019 36.952 1.00 96.56 184 LYS A CA 1
ATOM 1463 C C . LYS A 1 184 ? -22.088 3.334 38.344 1.00 96.56 184 LYS A C 1
ATOM 1465 O O . LYS A 1 184 ? -22.548 2.717 39.297 1.00 96.56 184 LYS A O 1
ATOM 1470 N N . SER A 1 185 ? -21.127 4.251 38.481 1.00 95.25 185 SER A N 1
ATOM 1471 C CA . SER A 1 185 ? -20.618 4.635 39.804 1.00 95.25 185 SER A CA 1
ATOM 1472 C C . SER A 1 185 ? -21.685 5.308 40.666 1.00 95.25 185 SER A C 1
ATOM 1474 O O . SER A 1 185 ? -21.817 4.934 41.826 1.00 95.25 185 SER A O 1
ATOM 1476 N N . GLU A 1 186 ? -22.486 6.210 40.090 1.00 95.88 186 GLU A N 1
ATOM 1477 C CA . GLU A 1 186 ? -23.590 6.886 40.788 1.00 95.88 186 GLU A CA 1
ATOM 1478 C C . GLU A 1 186 ? -24.645 5.870 41.256 1.00 95.88 186 GLU A C 1
ATOM 1480 O O . GLU A 1 186 ? -24.977 5.819 42.437 1.00 95.88 186 GLU A O 1
ATOM 1485 N N . LEU A 1 187 ? -25.086 4.969 40.370 1.00 95.12 187 LEU A N 1
ATOM 1486 C CA . LEU A 1 187 ? -26.040 3.908 40.712 1.00 95.12 187 LEU A CA 1
ATOM 1487 C C . LEU A 1 187 ? -25.497 2.938 41.769 1.00 95.12 187 LEU A C 1
ATOM 1489 O O . LEU A 1 187 ? -26.249 2.465 42.618 1.00 95.12 187 LEU A O 1
ATOM 1493 N N . VAL A 1 188 ? -24.202 2.612 41.729 1.00 96.19 188 VAL A N 1
ATOM 1494 C CA . VAL A 1 188 ? -23.567 1.759 42.746 1.00 96.19 188 VAL A CA 1
ATOM 1495 C C . VAL A 1 188 ? -23.551 2.455 44.107 1.00 96.19 188 VAL A C 1
ATOM 1497 O O . VAL A 1 188 ? -23.789 1.800 45.124 1.00 96.19 188 VAL A O 1
ATOM 1500 N N . GLU A 1 189 ? -23.294 3.761 44.142 1.00 95.56 189 GLU A N 1
ATOM 1501 C CA . GLU A 1 189 ? -23.315 4.550 45.373 1.00 95.56 189 GLU A CA 1
ATOM 1502 C C . GLU A 1 189 ? -24.736 4.666 45.945 1.00 95.56 189 GLU A C 1
ATOM 1504 O O . GLU A 1 189 ? -24.942 4.361 47.123 1.00 95.56 189 GLU A O 1
ATOM 1509 N N . GLU A 1 190 ? -25.732 4.960 45.104 1.00 95.31 190 GLU A N 1
ATOM 1510 C CA . GLU A 1 190 ? -27.150 4.969 45.489 1.00 95.31 190 GLU A CA 1
ATOM 1511 C C . GLU A 1 190 ? -27.613 3.607 46.018 1.00 95.31 190 GLU A C 1
ATOM 1513 O O . GLU A 1 190 ? -28.269 3.527 47.060 1.00 95.31 190 GLU A O 1
ATOM 1518 N N . LEU A 1 191 ? -27.248 2.513 45.341 1.00 95.31 191 LEU A N 1
ATOM 1519 C CA . LEU A 1 191 ? -27.608 1.160 45.764 1.00 95.31 191 LEU A CA 1
ATOM 1520 C C . LEU A 1 191 ? -26.975 0.830 47.117 1.00 95.31 191 LEU A C 1
ATOM 1522 O O . LEU A 1 191 ? -27.650 0.295 47.997 1.00 95.31 191 LEU A O 1
ATOM 1526 N N . LYS A 1 192 ? -25.709 1.206 47.327 1.00 95.25 192 LYS A N 1
ATOM 1527 C CA . LYS A 1 192 ? -25.024 1.029 48.613 1.00 95.25 192 LYS A CA 1
ATOM 1528 C C . LYS A 1 192 ? -25.704 1.828 49.727 1.00 95.25 192 LYS A C 1
ATOM 1530 O O . LYS A 1 192 ? -25.906 1.291 50.819 1.00 95.25 192 LYS A O 1
ATOM 1535 N N . GLN A 1 193 ? -26.102 3.070 49.452 1.00 95.38 193 GLN A N 1
ATOM 1536 C CA . GLN A 1 193 ? -26.844 3.895 50.401 1.00 95.38 193 GLN A CA 1
ATOM 1537 C C . GLN A 1 193 ? -28.197 3.256 50.741 1.00 95.38 193 GLN A C 1
ATOM 1539 O O . GLN A 1 193 ? -28.483 3.016 51.914 1.00 95.38 193 GLN A O 1
ATOM 1544 N N . LYS A 1 194 ? -28.987 2.859 49.739 1.00 93.69 194 LYS A N 1
ATOM 1545 C CA . LYS A 1 194 ? -30.270 2.171 49.951 1.00 93.69 194 LYS A CA 1
ATOM 1546 C C . LYS A 1 194 ? -30.114 0.860 50.714 1.00 93.69 194 LYS A C 1
ATOM 1548 O O . LYS A 1 194 ? -30.929 0.555 51.581 1.00 93.69 194 LYS A O 1
ATOM 1553 N N . GLN A 1 195 ? -29.051 0.104 50.454 1.00 94.19 195 GLN A N 1
ATOM 1554 C CA . GLN A 1 195 ? -28.751 -1.119 51.191 1.00 94.19 195 GLN A CA 1
ATOM 1555 C C . GLN A 1 195 ? -28.432 -0.833 52.668 1.00 94.19 195 GLN A C 1
ATOM 1557 O O . GLN A 1 195 ? -28.873 -1.588 53.534 1.00 94.19 195 GLN A O 1
ATOM 1562 N N . SER A 1 196 ? -27.716 0.255 52.977 1.00 91.75 196 SER A N 1
ATOM 1563 C CA . SER A 1 196 ? -27.490 0.682 54.367 1.00 91.75 196 SER A CA 1
ATOM 1564 C C . SER A 1 196 ? -28.766 1.176 55.063 1.00 91.75 196 SER A C 1
ATOM 1566 O O . SER A 1 196 ? -29.021 0.776 56.197 1.00 91.75 196 SER A O 1
ATOM 1568 N N . GLU A 1 197 ? -29.613 1.951 54.376 1.00 93.06 197 GLU A N 1
ATOM 1569 C CA . GLU A 1 197 ? -30.914 2.409 54.891 1.00 93.06 197 GLU A CA 1
ATOM 1570 C C . GLU A 1 197 ? -31.848 1.228 55.195 1.00 93.06 197 GLU A C 1
ATOM 1572 O O . GLU A 1 197 ? -32.508 1.190 56.239 1.00 93.06 197 GLU A O 1
ATOM 1577 N N . LEU A 1 198 ? -31.878 0.231 54.303 1.00 91.94 198 LEU A N 1
ATOM 1578 C CA . LEU A 1 198 ? -32.678 -0.977 54.477 1.00 91.94 198 LEU A CA 1
ATOM 1579 C C . LEU A 1 198 ? -32.167 -1.817 55.650 1.00 91.94 198 LEU A C 1
ATOM 1581 O O . LEU A 1 198 ? -32.973 -2.235 56.477 1.00 91.94 198 LEU A O 1
ATOM 1585 N N . LYS A 1 199 ? -30.845 -2.019 55.766 1.00 93.12 199 LYS A N 1
ATOM 1586 C CA . LYS A 1 199 ? -30.244 -2.714 56.916 1.00 93.12 199 LYS A CA 1
ATOM 1587 C C . LYS A 1 199 ? -30.601 -2.033 58.232 1.00 93.12 199 LYS A C 1
ATOM 1589 O O . LYS A 1 199 ? -31.106 -2.696 59.129 1.00 93.12 199 LYS A O 1
ATOM 1594 N N . HIS A 1 200 ? -30.442 -0.713 58.318 1.00 91.12 200 HIS A N 1
ATOM 1595 C CA . HIS A 1 200 ? -30.794 0.034 59.524 1.00 91.12 200 HIS A CA 1
ATOM 1596 C C . HIS A 1 200 ? -32.294 -0.077 59.851 1.00 91.12 200 HIS A C 1
ATOM 1598 O O . HIS A 1 200 ? -32.682 -0.189 61.016 1.00 91.12 200 HIS A O 1
ATOM 1604 N N . SER A 1 201 ? -33.162 -0.065 58.835 1.00 90.56 201 SER A N 1
ATOM 1605 C CA . SER A 1 201 ? -34.609 -0.236 59.021 1.00 90.56 201 SER A CA 1
ATOM 1606 C C . SER A 1 201 ? -34.969 -1.639 59.514 1.00 90.56 201 SER A C 1
ATOM 1608 O O . SER A 1 201 ? -35.825 -1.765 60.389 1.00 90.56 201 SER A O 1
ATOM 1610 N N . ILE A 1 202 ? -34.306 -2.677 58.991 1.00 91.38 202 ILE A N 1
ATOM 1611 C CA . ILE A 1 202 ? -34.459 -4.065 59.449 1.00 91.38 202 ILE A CA 1
ATOM 1612 C C . ILE A 1 202 ? -34.001 -4.185 60.902 1.00 91.38 202 ILE A C 1
ATOM 1614 O O . ILE A 1 202 ? -34.808 -4.585 61.731 1.00 91.38 202 ILE A O 1
ATOM 1618 N N . GLU A 1 203 ? -32.792 -3.726 61.236 1.00 90.38 203 GLU A N 1
ATOM 1619 C CA . GLU A 1 203 ? -32.264 -3.759 62.610 1.00 90.38 203 GLU A CA 1
ATOM 1620 C C . GLU A 1 203 ? -33.173 -3.005 63.594 1.00 90.38 203 GLU A C 1
ATOM 1622 O O . GLU A 1 203 ? -33.406 -3.440 64.720 1.00 90.38 203 GLU A O 1
ATOM 1627 N N . THR A 1 204 ? -33.735 -1.866 63.177 1.00 89.44 204 THR A N 1
ATOM 1628 C CA . THR A 1 204 ? -34.680 -1.106 64.010 1.00 89.44 204 THR A CA 1
ATOM 1629 C C . THR A 1 204 ? -35.995 -1.863 64.197 1.00 89.44 204 THR A C 1
ATOM 1631 O O . THR A 1 204 ? -36.598 -1.801 65.270 1.00 89.44 204 THR A O 1
ATOM 1634 N N . ARG A 1 205 ? -36.470 -2.563 63.159 1.00 89.19 205 ARG A N 1
ATOM 1635 C CA . ARG A 1 205 ? -37.700 -3.357 63.223 1.00 89.19 205 ARG A CA 1
ATOM 1636 C C . ARG A 1 205 ? -37.516 -4.611 64.072 1.00 89.19 205 ARG A C 1
ATOM 1638 O O . ARG A 1 205 ? -38.416 -4.914 64.844 1.00 89.19 205 ARG A O 1
ATOM 1645 N N . GLU A 1 206 ? -36.373 -5.281 63.961 1.00 88.81 206 GLU A N 1
ATOM 1646 C CA . GLU A 1 206 ? -35.986 -6.420 64.801 1.00 88.81 206 GLU A CA 1
ATOM 1647 C C . GLU A 1 206 ? -35.953 -6.008 66.272 1.00 88.81 206 GLU A C 1
ATOM 1649 O O . GLU A 1 206 ? -36.710 -6.561 67.057 1.00 88.81 206 GLU A O 1
ATOM 1654 N N . LYS A 1 207 ? -35.256 -4.918 66.625 1.00 89.06 207 LYS A N 1
ATOM 1655 C CA . LYS A 1 207 ? -35.253 -4.395 68.006 1.00 89.06 207 LYS A CA 1
ATOM 1656 C C . LYS A 1 207 ? -36.652 -4.091 68.553 1.00 89.06 207 LYS A C 1
ATOM 1658 O O . LYS A 1 207 ? -36.914 -4.301 69.733 1.00 89.06 207 LYS A O 1
ATOM 1663 N N . LYS A 1 208 ? -37.558 -3.567 67.718 1.00 87.00 208 LYS A N 1
ATOM 1664 C CA . LYS A 1 208 ? -38.954 -3.313 68.120 1.00 87.00 208 LYS A CA 1
ATOM 1665 C C . LYS A 1 208 ? -39.752 -4.604 68.301 1.00 87.00 208 LYS A C 1
ATOM 1667 O O . LYS A 1 208 ? -40.591 -4.660 69.195 1.00 87.00 208 LYS A O 1
ATOM 1672 N N . LEU A 1 209 ? -39.530 -5.600 67.444 1.00 87.69 209 LEU A N 1
ATOM 1673 C CA . LEU A 1 209 ? -40.163 -6.913 67.555 1.00 87.69 209 LEU A CA 1
ATOM 1674 C C . LEU A 1 209 ? -39.672 -7.647 68.801 1.00 87.69 209 LEU A C 1
ATOM 1676 O O . LEU A 1 209 ? -40.508 -8.149 69.542 1.00 87.69 209 LEU A O 1
ATOM 1680 N N . ASP A 1 210 ? -38.368 -7.631 69.074 1.00 87.81 210 ASP A N 1
ATOM 1681 C CA . ASP A 1 210 ? -37.780 -8.236 70.272 1.00 87.81 210 ASP A CA 1
ATOM 1682 C C . ASP A 1 210 ? -38.368 -7.605 71.538 1.00 87.81 210 ASP A C 1
ATOM 1684 O O . ASP A 1 210 ? -38.926 -8.313 72.369 1.00 87.81 210 ASP A O 1
ATOM 1688 N N . ALA A 1 211 ? -38.387 -6.268 71.627 1.00 88.12 211 ALA A N 1
ATOM 1689 C CA . ALA A 1 211 ? -38.987 -5.562 72.763 1.00 88.12 211 ALA A CA 1
ATOM 1690 C C . ALA A 1 211 ? -40.493 -5.847 72.923 1.00 88.12 211 ALA A C 1
ATOM 1692 O O . ALA A 1 211 ? -41.003 -5.941 74.037 1.00 88.12 211 ALA A O 1
ATOM 1693 N N . SER A 1 212 ? -41.230 -5.984 71.814 1.00 88.88 212 SER A N 1
ATOM 1694 C CA . SER A 1 212 ? -42.649 -6.348 71.866 1.00 88.88 212 SER A CA 1
ATOM 1695 C C . SER A 1 212 ? -42.857 -7.803 72.280 1.00 88.88 212 SER A C 1
ATOM 1697 O O . SER A 1 212 ? -43.872 -8.102 72.902 1.00 88.88 212 SER A O 1
ATOM 1699 N N . THR A 1 213 ? -41.945 -8.700 71.909 1.00 88.62 213 THR A N 1
ATOM 1700 C CA . THR A 1 213 ? -42.015 -10.123 72.253 1.00 88.62 213 THR A CA 1
ATOM 1701 C C . THR A 1 213 ? -41.698 -10.308 73.730 1.00 88.62 213 THR A C 1
ATOM 1703 O O . THR A 1 213 ? -42.498 -10.919 74.424 1.00 88.62 213 THR A O 1
ATOM 1706 N N . GLU A 1 214 ? -40.640 -9.665 74.231 1.00 89.50 214 GLU A N 1
ATOM 1707 C CA . GLU A 1 214 ? -40.285 -9.628 75.657 1.00 89.50 214 GLU A CA 1
ATOM 1708 C C . GLU A 1 214 ? -41.446 -9.072 76.502 1.00 89.50 214 GLU A C 1
ATOM 1710 O O . GLU A 1 214 ? -41.852 -9.673 77.491 1.00 89.50 214 GLU A O 1
ATOM 1715 N N . PHE A 1 215 ? -42.092 -7.991 76.048 1.00 90.69 215 PHE A N 1
ATOM 1716 C CA . PHE A 1 215 ? -43.280 -7.449 76.715 1.00 90.69 215 PHE A CA 1
ATOM 1717 C C . PHE A 1 215 ? -44.471 -8.423 76.736 1.00 90.69 215 PHE A C 1
ATOM 1719 O O . PHE A 1 215 ? -45.195 -8.500 77.732 1.00 90.69 215 PHE A O 1
ATOM 1726 N N . ILE A 1 216 ? -44.714 -9.150 75.640 1.00 90.19 216 ILE A N 1
ATOM 1727 C CA . ILE A 1 216 ? -45.786 -10.153 75.573 1.00 90.19 216 ILE A CA 1
ATOM 1728 C C . ILE A 1 216 ? -45.451 -11.356 76.460 1.00 90.19 216 ILE A C 1
ATOM 1730 O O . ILE A 1 216 ? -46.341 -11.855 77.144 1.00 90.19 216 ILE A O 1
ATOM 1734 N N . GLU A 1 217 ? -44.197 -11.804 76.475 1.00 90.12 217 GLU A N 1
ATOM 1735 C CA . GLU A 1 217 ? -43.715 -12.877 77.348 1.00 90.12 217 GLU A CA 1
ATOM 1736 C C . GLU A 1 217 ? -43.896 -12.508 78.825 1.00 90.12 217 GLU A C 1
ATOM 1738 O O . GLU A 1 217 ? -44.469 -13.298 79.578 1.00 90.12 217 GLU A O 1
ATOM 1743 N N . ASP A 1 218 ? -43.540 -11.281 79.217 1.00 92.19 218 ASP A N 1
ATOM 1744 C CA . ASP A 1 218 ? -43.766 -10.751 80.566 1.00 92.19 218 ASP A CA 1
ATOM 1745 C C . ASP A 1 218 ? -45.258 -10.708 80.929 1.00 92.19 218 ASP A C 1
ATOM 1747 O O . ASP A 1 218 ? -45.663 -11.146 82.013 1.00 92.19 218 ASP A O 1
ATOM 1751 N N . GLN A 1 219 ? -46.115 -10.218 80.022 1.00 92.81 219 GLN A N 1
ATOM 1752 C CA . GLN A 1 219 ? -47.564 -10.228 80.249 1.00 92.81 219 GLN A CA 1
ATOM 1753 C C . GLN A 1 219 ? -48.117 -11.647 80.364 1.00 92.81 219 GLN A C 1
ATOM 1755 O O . GLN A 1 219 ? -48.941 -11.915 81.239 1.00 92.81 219 GLN A O 1
ATOM 1760 N N . MET A 1 220 ? -47.666 -12.566 79.512 1.00 91.06 220 MET A N 1
ATOM 1761 C CA . MET A 1 220 ? -48.095 -13.960 79.532 1.00 91.06 220 MET A CA 1
ATOM 1762 C C . MET A 1 220 ? -47.649 -14.651 80.821 1.00 91.06 220 MET A C 1
ATOM 1764 O O . MET A 1 220 ? -48.434 -15.392 81.413 1.00 91.06 220 MET A O 1
ATOM 1768 N N . MET A 1 221 ? -46.432 -14.375 81.299 1.00 91.88 221 MET A N 1
ATOM 1769 C CA . MET A 1 221 ? -45.934 -14.870 82.580 1.00 91.88 221 MET A CA 1
ATOM 1770 C C . MET A 1 221 ? -46.785 -14.346 83.738 1.00 91.88 221 MET A C 1
ATOM 1772 O O . MET A 1 221 ? -47.185 -15.130 84.601 1.00 91.88 221 MET A O 1
ATOM 1776 N N . LYS A 1 222 ? -47.126 -13.052 83.730 1.00 94.00 222 LYS A N 1
ATOM 1777 C CA . LYS A 1 222 ? -47.984 -12.438 84.749 1.00 94.00 222 LYS A CA 1
ATOM 1778 C C . LYS A 1 222 ? -49.387 -13.046 84.765 1.00 94.00 222 LYS A C 1
ATOM 1780 O O . LYS A 1 222 ? -49.852 -13.465 85.821 1.00 94.00 222 LYS A O 1
ATOM 1785 N N . VAL A 1 223 ? -50.031 -13.162 83.602 1.00 93.00 223 VAL A N 1
ATOM 1786 C CA . VAL A 1 223 ? -51.362 -13.780 83.471 1.00 93.00 223 VAL A CA 1
ATOM 1787 C C . VAL A 1 223 ? -51.329 -15.244 83.903 1.00 93.00 223 VAL A C 1
ATOM 1789 O O . VAL A 1 223 ? -52.240 -15.703 84.587 1.00 93.00 223 VAL A O 1
ATOM 1792 N N . LYS A 1 224 ? -50.275 -15.987 83.547 1.00 93.69 224 LYS A N 1
ATOM 1793 C CA . LYS A 1 224 ? -50.109 -17.380 83.970 1.00 93.69 224 LYS A CA 1
ATOM 1794 C C . LYS A 1 224 ? -50.002 -17.496 85.494 1.00 93.69 224 LYS A C 1
ATOM 1796 O O . LYS A 1 224 ? -50.683 -18.338 86.069 1.00 93.69 224 LYS A O 1
ATOM 1801 N N . LEU A 1 225 ? -49.214 -16.631 86.136 1.00 92.56 225 LEU A N 1
ATOM 1802 C CA . LEU A 1 225 ? -49.092 -16.553 87.597 1.00 92.56 225 LEU A CA 1
ATOM 1803 C C . LEU A 1 225 ? -50.435 -16.234 88.267 1.00 92.56 225 LEU A C 1
ATOM 1805 O O . LEU A 1 225 ? -50.844 -16.938 89.187 1.00 92.56 225 LEU A O 1
ATOM 1809 N N . GLU A 1 226 ? -51.148 -15.219 87.775 1.00 92.56 226 GLU A N 1
ATOM 1810 C CA . GLU A 1 226 ? -52.471 -14.834 88.287 1.00 92.56 226 GLU A CA 1
ATOM 1811 C C . GLU A 1 226 ? -53.508 -15.956 88.105 1.00 92.56 226 GLU A C 1
ATOM 1813 O O . GLU A 1 226 ? -54.340 -16.192 88.988 1.00 92.56 226 GLU A O 1
ATOM 1818 N N . MET A 1 227 ? -53.453 -16.685 86.985 1.00 90.50 227 MET A N 1
ATOM 1819 C CA . MET A 1 227 ? -54.329 -17.825 86.713 1.00 90.50 227 MET A CA 1
ATOM 1820 C C . MET A 1 227 ? -54.012 -19.019 87.618 1.00 90.50 227 MET A C 1
ATOM 1822 O O . MET A 1 227 ? -54.938 -19.606 88.175 1.00 90.50 227 MET A O 1
ATOM 1826 N N . GLU A 1 228 ? -52.736 -19.367 87.806 1.00 92.44 228 GLU A N 1
ATOM 1827 C CA . GLU A 1 228 ? -52.311 -20.419 88.740 1.00 92.44 228 GLU A CA 1
ATOM 1828 C C . GLU A 1 228 ? -52.715 -20.079 90.180 1.00 92.44 228 GLU A C 1
ATOM 1830 O O . GLU A 1 228 ? -53.244 -20.933 90.893 1.00 92.44 228 GLU A O 1
ATOM 1835 N N . GLU A 1 229 ? -52.547 -18.823 90.602 1.00 93.62 229 GLU A N 1
ATOM 1836 C CA . GLU A 1 229 ? -52.968 -18.362 91.924 1.00 93.62 229 GLU A CA 1
ATOM 1837 C C . GLU A 1 229 ? -54.495 -18.420 92.091 1.00 93.62 229 GLU A C 1
ATOM 1839 O O . GLU A 1 229 ? -54.991 -18.888 93.120 1.00 93.62 229 GLU A O 1
ATOM 1844 N N . SER A 1 230 ? -55.251 -18.000 91.072 1.00 92.12 230 SER A N 1
ATOM 1845 C CA . SER A 1 230 ? -56.719 -18.053 91.073 1.00 92.12 230 SER A CA 1
ATOM 1846 C C . SER A 1 230 ? -57.241 -19.492 91.087 1.00 92.12 230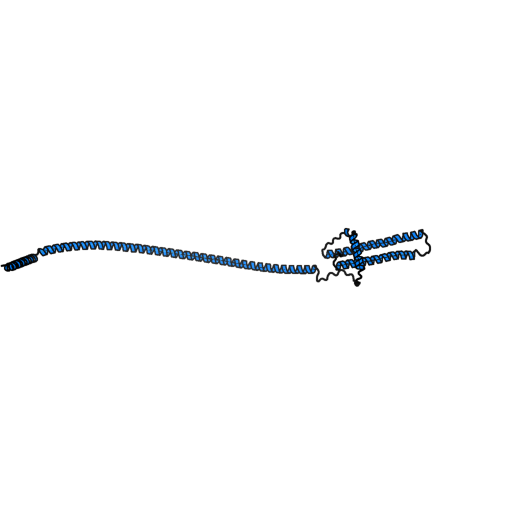 SER A C 1
ATOM 1848 O O . SER A 1 230 ? -58.162 -19.801 91.844 1.00 92.12 230 SER A O 1
ATOM 1850 N N . LEU A 1 231 ? -56.631 -20.392 90.307 1.00 91.88 231 LEU A N 1
ATOM 1851 C CA . LEU A 1 231 ? -56.941 -21.824 90.314 1.00 91.88 231 LEU A CA 1
ATOM 1852 C C . LEU A 1 231 ? -56.643 -22.446 91.679 1.00 91.88 231 LEU A C 1
ATOM 1854 O O . LEU A 1 231 ? -57.474 -23.191 92.197 1.00 91.88 231 LEU A O 1
ATOM 1858 N N . ARG A 1 232 ? -55.502 -22.105 92.295 1.00 92.50 232 ARG A N 1
ATOM 1859 C CA . ARG A 1 232 ? -55.149 -22.597 93.632 1.00 92.50 232 ARG A CA 1
ATOM 1860 C C . ARG A 1 232 ? -56.156 -22.130 94.680 1.00 92.50 232 ARG A C 1
ATOM 1862 O O . ARG A 1 232 ? -56.684 -22.959 95.411 1.00 92.50 232 ARG A O 1
ATOM 1869 N N . LYS A 1 233 ? -56.499 -20.836 94.689 1.00 91.81 233 LYS A N 1
ATOM 1870 C CA . LYS A 1 233 ? -57.526 -20.260 95.578 1.00 91.81 233 LYS A CA 1
ATOM 1871 C C . LYS A 1 233 ? -58.898 -20.908 95.376 1.00 91.81 233 LYS A C 1
ATOM 1873 O O . LYS A 1 233 ? -59.572 -21.227 96.353 1.00 91.81 233 LYS A O 1
ATOM 1878 N N . SER A 1 234 ? -59.309 -21.138 94.127 1.00 90.50 234 SER A N 1
ATOM 1879 C CA . SER A 1 234 ? -60.571 -21.819 93.818 1.00 90.50 234 SER A CA 1
ATOM 1880 C C . SER A 1 234 ? -60.565 -23.275 94.290 1.00 90.50 234 SER A C 1
ATOM 1882 O O . SER A 1 234 ? -61.555 -23.727 94.858 1.00 90.50 234 SER A O 1
ATOM 1884 N N . SER A 1 235 ? -59.462 -24.003 94.092 1.00 91.56 235 SER A N 1
ATOM 1885 C CA . SER A 1 235 ? -59.310 -25.388 94.551 1.00 91.56 235 SER A CA 1
ATOM 1886 C C . SER A 1 235 ? -59.295 -25.490 96.078 1.00 91.56 235 SER A C 1
ATOM 1888 O O . SER A 1 235 ? -59.954 -26.366 96.628 1.00 91.56 235 SER A O 1
ATOM 1890 N N . GLU A 1 236 ? -58.578 -24.599 96.771 1.00 90.50 236 GLU A N 1
ATOM 1891 C CA . GLU A 1 236 ? -58.578 -24.507 98.239 1.00 90.50 236 GLU A CA 1
ATOM 1892 C C . GLU A 1 236 ? -59.994 -24.209 98.759 1.00 90.50 236 GLU A C 1
ATOM 1894 O O . GLU A 1 236 ? -60.483 -24.876 99.670 1.00 90.50 236 GLU A O 1
ATOM 1899 N N . SER A 1 237 ? -60.701 -23.258 98.137 1.00 90.56 237 SER A N 1
ATOM 190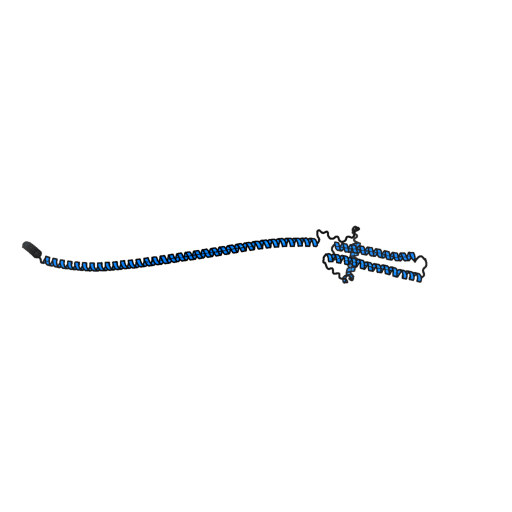0 C CA . SER A 1 237 ? -62.084 -22.948 98.505 1.00 90.56 237 SER A CA 1
ATOM 1901 C C . SER A 1 237 ? -63.028 -24.127 98.259 1.00 90.56 237 SER A C 1
ATOM 1903 O O . SER A 1 237 ? -63.892 -24.377 99.097 1.00 90.56 237 SER A O 1
ATOM 1905 N N . GLN A 1 238 ? -62.878 -24.851 97.144 1.00 90.94 238 GLN A N 1
ATOM 1906 C CA . GLN A 1 238 ? -63.684 -26.034 96.841 1.00 90.94 238 GLN A CA 1
ATOM 1907 C C . GLN A 1 238 ? -63.438 -27.156 97.859 1.00 90.94 238 GLN A C 1
ATOM 1909 O O . GLN A 1 238 ? -64.399 -27.728 98.366 1.00 90.94 238 GLN A O 1
ATOM 1914 N N . GLN A 1 239 ? -62.178 -27.428 98.214 1.00 91.25 239 GLN A N 1
ATOM 1915 C CA . GLN A 1 239 ? -61.838 -28.419 99.241 1.00 91.25 239 GLN A CA 1
ATOM 1916 C C . GLN A 1 239 ? -62.419 -28.053 100.610 1.00 91.25 239 GLN A C 1
ATOM 1918 O O . GLN A 1 239 ? -62.977 -28.913 101.290 1.00 91.25 239 GLN A O 1
ATOM 1923 N N . ASN A 1 240 ? -62.346 -26.777 101.000 1.00 91.06 240 ASN A N 1
ATOM 1924 C CA . ASN A 1 240 ? -62.944 -26.306 102.249 1.00 91.06 240 ASN A CA 1
ATOM 1925 C C . ASN A 1 240 ? -64.470 -26.488 102.248 1.00 91.06 240 ASN A C 1
ATOM 1927 O O . ASN A 1 240 ? -65.022 -27.015 103.209 1.00 91.06 240 ASN A O 1
ATOM 1931 N N . LEU A 1 241 ? -65.147 -26.137 101.148 1.00 90.81 241 LEU A N 1
ATOM 1932 C CA . LEU A 1 241 ? -66.589 -26.352 100.972 1.00 90.81 241 LEU A CA 1
ATOM 1933 C C . LEU A 1 241 ? -66.972 -27.839 101.024 1.00 90.81 241 LEU A C 1
ATOM 1935 O O . LEU A 1 241 ? -67.977 -28.187 101.640 1.00 90.81 241 LEU A O 1
ATOM 1939 N N . GLU A 1 242 ? -66.188 -28.727 100.408 1.00 91.00 242 GLU A N 1
ATOM 1940 C CA . GLU A 1 242 ? -66.404 -30.180 100.474 1.00 91.00 242 GLU A CA 1
ATOM 1941 C C . GLU A 1 242 ? -66.206 -30.724 101.900 1.00 91.00 242 GLU A C 1
ATOM 1943 O O . GLU A 1 242 ? -67.007 -31.535 102.377 1.00 91.00 242 GLU A O 1
ATOM 1948 N N . SER A 1 243 ? -65.190 -30.238 102.617 1.00 91.69 243 SER A N 1
ATOM 1949 C CA . SER A 1 243 ? -64.961 -30.561 104.030 1.00 91.69 243 SER A CA 1
ATOM 1950 C C . SER A 1 243 ? -66.119 -30.080 104.913 1.00 91.69 243 SER A C 1
ATOM 1952 O O . SER A 1 243 ? -66.670 -30.846 105.703 1.00 91.69 243 SER A O 1
ATOM 1954 N N . ASP A 1 244 ? -66.576 -28.842 104.742 1.00 92.12 244 ASP A N 1
ATOM 1955 C CA . ASP A 1 244 ? -67.709 -28.307 105.500 1.00 92.12 244 ASP A CA 1
ATOM 1956 C C . ASP A 1 244 ? -69.016 -29.042 105.169 1.00 92.12 244 ASP A C 1
ATOM 1958 O O . ASP A 1 244 ? -69.818 -29.344 106.059 1.00 92.12 244 ASP A O 1
ATOM 1962 N N . LEU A 1 245 ? -69.228 -29.407 103.902 1.00 92.56 245 LEU A N 1
ATOM 1963 C CA . LEU A 1 245 ? -70.385 -30.191 103.475 1.00 92.56 245 LEU A CA 1
ATOM 1964 C C . LEU A 1 245 ? -70.375 -31.599 104.083 1.00 92.56 245 LEU A C 1
ATOM 1966 O O . LEU A 1 245 ? -71.418 -32.111 104.489 1.00 92.56 245 LEU A O 1
ATOM 1970 N N . THR A 1 246 ? -69.215 -32.251 104.155 1.00 91.69 246 THR A N 1
ATOM 1971 C CA . THR A 1 246 ? -69.101 -33.573 104.788 1.00 91.69 246 THR A CA 1
ATOM 1972 C C . THR A 1 246 ? -69.312 -33.481 106.298 1.00 91.69 246 THR A C 1
ATOM 1974 O O . THR A 1 246 ? -70.101 -34.253 106.844 1.00 91.69 246 THR A O 1
ATOM 1977 N N . LEU A 1 247 ? -68.724 -32.488 106.970 1.00 93.06 247 LEU A N 1
ATOM 1978 C CA . LEU A 1 247 ? -68.945 -32.235 108.397 1.00 93.06 247 LEU A CA 1
ATOM 1979 C C . LEU A 1 247 ? -70.415 -31.940 108.720 1.00 93.06 247 LEU A C 1
ATOM 1981 O O . LEU A 1 247 ? -70.960 -32.481 109.683 1.00 93.06 247 LEU A O 1
ATOM 1985 N N . THR A 1 248 ? -71.080 -31.103 107.923 1.00 89.81 248 THR A N 1
ATOM 1986 C CA . THR A 1 248 ? -72.509 -30.799 108.104 1.00 89.81 248 THR A CA 1
ATOM 1987 C C . THR A 1 248 ? -73.390 -32.013 107.829 1.00 89.81 248 THR A C 1
ATOM 1989 O O . THR A 1 248 ? -74.312 -32.257 108.603 1.00 89.81 248 THR A O 1
ATOM 1992 N N . LYS A 1 249 ? -73.079 -32.831 106.812 1.00 91.88 249 LYS A N 1
ATOM 1993 C CA . LYS A 1 249 ? -73.749 -34.125 106.591 1.00 91.88 249 LYS A CA 1
ATOM 1994 C C . LYS A 1 249 ? -73.602 -35.059 107.792 1.00 91.88 249 LYS A C 1
ATOM 1996 O O . LYS A 1 249 ? -74.597 -35.641 108.213 1.00 91.88 249 LYS A O 1
ATOM 2001 N N . HIS A 1 250 ? -72.403 -35.181 108.366 1.00 91.94 250 HIS A N 1
ATOM 2002 C CA . HIS A 1 250 ? -72.183 -35.995 109.566 1.00 91.94 250 HIS A CA 1
ATOM 2003 C C . HIS A 1 250 ? -72.997 -35.489 110.761 1.00 91.94 250 HIS A C 1
ATOM 2005 O O . HIS A 1 250 ? -73.697 -36.281 111.388 1.00 91.94 250 HIS A O 1
ATOM 2011 N N . LYS A 1 251 ? -72.984 -34.176 111.027 1.00 91.81 251 LYS A N 1
ATOM 2012 C CA . LYS A 1 251 ? -73.802 -33.564 112.088 1.00 91.81 251 LYS A CA 1
ATOM 2013 C C . LYS A 1 251 ? -75.298 -33.774 111.861 1.00 91.81 251 LYS A C 1
ATOM 2015 O O . LYS A 1 251 ? -76.027 -34.051 112.804 1.00 91.81 251 LYS A O 1
ATOM 2020 N N . LEU A 1 252 ? -75.767 -33.653 110.620 1.00 90.69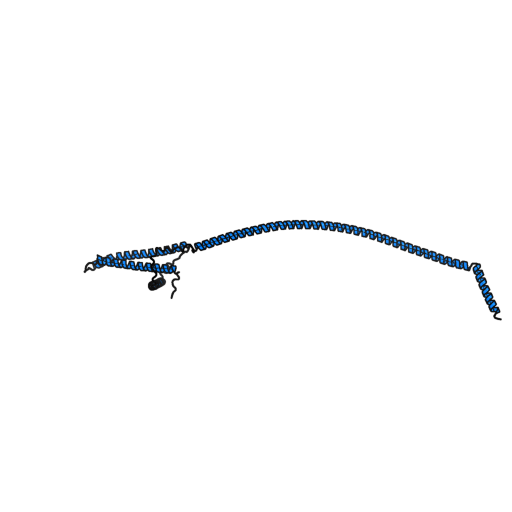 252 LEU A N 1
ATOM 2021 C CA . LEU A 1 252 ? -77.175 -33.851 110.288 1.00 90.69 252 LEU A CA 1
ATOM 2022 C C . LEU A 1 252 ? -77.599 -35.305 110.507 1.00 90.69 252 LEU A C 1
ATOM 2024 O O . LEU A 1 252 ? -78.646 -35.536 111.099 1.00 90.69 252 LEU A O 1
ATOM 2028 N N . LEU A 1 253 ? -76.774 -36.275 110.101 1.00 91.62 253 LEU A N 1
ATOM 2029 C CA . LEU A 1 253 ? -77.011 -37.693 110.387 1.00 91.62 253 LEU A CA 1
ATOM 2030 C C . LEU A 1 253 ? -77.024 -37.987 111.891 1.00 91.62 253 LEU A C 1
ATOM 2032 O O . LEU A 1 253 ? -77.843 -38.778 112.350 1.00 91.62 253 LEU A O 1
ATOM 2036 N N . GLU A 1 254 ? -76.147 -37.346 112.662 1.00 91.69 254 GLU A N 1
ATOM 2037 C CA . GLU A 1 254 ? -76.124 -37.475 114.119 1.00 91.69 254 GLU A CA 1
ATOM 2038 C C . GLU A 1 254 ? -77.410 -36.929 114.755 1.00 91.69 254 GLU A C 1
ATOM 2040 O O . GLU A 1 254 ? -78.038 -37.616 115.558 1.00 91.69 254 GLU A O 1
ATOM 2045 N N . VAL A 1 255 ? -77.852 -35.734 114.350 1.00 90.31 255 VAL A N 1
ATOM 2046 C CA . VAL A 1 255 ? -79.120 -35.146 114.811 1.00 90.31 255 VAL A CA 1
ATOM 2047 C C . VAL A 1 255 ? -80.310 -36.005 114.386 1.00 90.31 255 VAL A C 1
ATOM 2049 O O . VAL A 1 255 ? -81.203 -36.234 115.195 1.00 90.31 255 VAL A O 1
ATOM 2052 N N . GLN A 1 256 ? -80.313 -36.530 113.158 1.00 89.19 256 GLN A N 1
ATOM 2053 C CA . GLN A 1 256 ? -81.338 -37.457 112.674 1.00 89.19 256 GLN A CA 1
ATOM 2054 C C . GLN A 1 256 ? -81.399 -38.714 113.558 1.00 89.19 256 GLN A C 1
ATOM 2056 O O . GLN A 1 256 ? -82.480 -39.128 113.960 1.00 89.19 256 GLN A O 1
ATOM 2061 N N . ALA A 1 257 ? -80.249 -39.293 113.918 1.00 88.19 257 ALA A N 1
ATOM 2062 C CA . ALA A 1 257 ? -80.182 -40.461 114.796 1.00 88.19 257 ALA A CA 1
ATOM 2063 C C . ALA A 1 257 ? -80.645 -40.151 116.230 1.00 88.19 257 ALA A C 1
ATOM 2065 O O . ALA A 1 257 ? -81.332 -40.966 116.848 1.00 88.19 257 ALA A O 1
ATOM 2066 N N . GLN A 1 258 ? -80.297 -38.975 116.763 1.00 88.62 258 GLN A N 1
ATOM 2067 C CA . GLN A 1 258 ? -80.793 -38.507 118.060 1.00 88.62 258 GLN A CA 1
ATOM 2068 C C . GLN A 1 258 ? -82.310 -38.281 118.036 1.00 88.62 258 GLN A C 1
ATOM 2070 O O . GLN A 1 258 ? -82.983 -38.642 119.000 1.00 88.62 258 GLN A O 1
ATOM 2075 N N . LEU A 1 259 ? -82.852 -37.736 116.941 1.00 87.44 259 LEU A N 1
ATOM 2076 C CA . LEU A 1 259 ? -84.289 -37.553 116.742 1.00 87.44 259 LEU A CA 1
ATOM 2077 C C . LEU A 1 259 ? -85.009 -38.905 116.699 1.00 87.44 259 LEU A C 1
ATOM 2079 O O . LEU A 1 259 ? -85.945 -39.098 117.461 1.00 87.44 259 LEU A O 1
ATOM 2083 N N . ASP A 1 260 ? -84.524 -39.863 115.906 1.00 88.94 260 ASP A N 1
ATOM 2084 C CA . ASP A 1 260 ? -85.071 -41.225 115.827 1.00 88.94 260 ASP A CA 1
ATOM 2085 C C . ASP A 1 260 ? -85.095 -41.922 117.200 1.00 88.94 260 ASP A C 1
ATOM 2087 O O . ASP A 1 260 ? -86.039 -42.639 117.545 1.00 88.94 260 ASP A O 1
ATOM 2091 N N . LEU A 1 261 ? -84.038 -41.745 118.003 1.00 87.12 261 LEU A N 1
ATOM 2092 C CA . LEU A 1 261 ? -83.978 -42.272 119.368 1.00 87.12 261 LEU A CA 1
ATOM 2093 C C . LEU A 1 261 ? -84.978 -41.566 120.285 1.00 87.12 261 LEU A C 1
ATOM 2095 O O . LEU A 1 261 ? -85.701 -42.239 121.021 1.00 87.12 261 LEU A O 1
ATOM 2099 N N . ALA A 1 262 ? -85.050 -40.236 120.218 1.00 84.44 262 ALA A N 1
ATOM 2100 C CA . ALA A 1 262 ? -85.998 -39.444 120.989 1.00 84.44 262 ALA A CA 1
ATOM 2101 C C . ALA A 1 262 ? -87.450 -39.787 120.622 1.00 84.44 262 ALA A C 1
ATOM 2103 O O . ALA A 1 262 ? -88.271 -39.941 121.521 1.00 84.44 262 ALA A O 1
ATOM 2104 N N . GLU A 1 263 ? -87.763 -39.985 119.340 1.00 85.50 263 GLU A N 1
ATOM 2105 C CA . GLU A 1 263 ? -89.071 -40.439 118.861 1.00 85.50 263 GLU A CA 1
ATOM 2106 C C . GLU A 1 263 ? -89.409 -41.825 119.412 1.00 85.50 263 GLU A C 1
ATOM 2108 O O . GLU A 1 263 ? -90.485 -42.010 119.978 1.00 85.50 263 GLU A O 1
ATOM 2113 N N . LYS A 1 264 ? -88.480 -42.790 119.355 1.00 86.69 264 LYS A N 1
ATOM 2114 C CA . LYS A 1 264 ? -88.687 -44.128 119.944 1.00 86.69 264 LYS A CA 1
ATOM 2115 C C . LYS A 1 264 ? -88.890 -44.077 121.458 1.00 86.69 264 LYS A C 1
ATOM 2117 O O . LYS A 1 264 ? -89.710 -44.827 121.994 1.00 86.69 264 LYS A O 1
ATOM 2122 N N . GLU A 1 265 ? -88.159 -43.222 122.168 1.00 84.12 265 GLU A N 1
ATOM 2123 C CA . GLU A 1 265 ? -88.357 -43.018 123.604 1.00 84.12 265 GLU A CA 1
ATOM 2124 C C . GLU A 1 265 ? -89.690 -42.338 123.916 1.00 84.12 265 GLU A C 1
ATOM 2126 O O . GLU A 1 265 ? -90.361 -42.728 124.877 1.00 84.12 265 GLU A O 1
ATOM 2131 N N . LEU A 1 266 ? -90.098 -41.357 123.108 1.00 81.56 266 LEU A N 1
ATOM 2132 C CA . LEU A 1 266 ? -91.377 -40.672 123.248 1.00 81.56 266 LEU A CA 1
ATOM 2133 C C . LEU A 1 266 ? -92.534 -41.637 122.985 1.00 81.56 266 LEU A C 1
ATOM 2135 O O . LEU A 1 266 ? -93.450 -41.692 123.795 1.00 81.56 266 LEU A O 1
ATOM 2139 N N . GLU A 1 267 ? -92.456 -42.458 121.935 1.00 81.81 267 GLU A N 1
ATOM 2140 C CA . GLU A 1 267 ? -93.415 -43.523 121.616 1.00 81.81 267 GLU A CA 1
ATOM 2141 C C . GLU A 1 267 ? -93.520 -44.519 122.783 1.00 81.81 267 GLU A C 1
ATOM 2143 O O . GLU A 1 267 ? -94.611 -44.880 123.239 1.00 81.81 267 GLU A O 1
ATOM 2148 N N . LYS A 1 268 ? -92.374 -44.905 123.363 1.00 81.50 268 LYS A N 1
ATOM 2149 C CA . LYS A 1 268 ? -92.323 -45.767 124.549 1.00 81.50 268 LYS A CA 1
ATOM 2150 C C . LYS A 1 268 ? -92.995 -45.102 125.752 1.00 81.50 268 LYS A C 1
ATOM 2152 O O . LYS A 1 268 ? -93.839 -45.737 126.385 1.00 81.50 268 LYS A O 1
ATOM 2157 N N . LYS A 1 269 ? -92.693 -43.835 126.057 1.00 82.06 269 LYS A N 1
ATOM 2158 C CA . LYS A 1 269 ? -93.334 -43.093 127.160 1.00 82.06 269 LYS A CA 1
ATOM 2159 C C . LYS A 1 269 ? -94.822 -42.839 126.911 1.00 82.06 269 LYS A C 1
ATOM 2161 O O . LYS A 1 269 ? -95.621 -42.955 127.839 1.00 82.06 269 LYS A O 1
ATOM 2166 N N . PHE A 1 270 ? -95.218 -42.569 125.672 1.00 79.19 270 PHE A N 1
ATOM 2167 C CA . PHE A 1 270 ? -96.609 -42.400 125.267 1.00 79.19 270 PHE A CA 1
ATOM 2168 C C . PHE A 1 270 ? -97.397 -43.697 125.480 1.00 79.19 270 PHE A C 1
ATOM 2170 O O . PHE A 1 270 ? -98.427 -43.687 126.153 1.00 79.19 270 PHE A O 1
ATOM 2177 N N . SER A 1 271 ? -96.854 -44.842 125.046 1.00 73.94 271 SER A N 1
ATOM 2178 C CA . SER A 1 271 ? -97.463 -46.160 125.278 1.00 73.94 271 SER A CA 1
ATOM 2179 C C . SER A 1 271 ? -97.611 -46.512 126.771 1.00 73.94 271 SER A C 1
ATOM 2181 O O . SER A 1 271 ? -98.538 -47.229 127.157 1.00 73.94 271 SER A O 1
ATOM 2183 N N . GLN A 1 272 ? -96.729 -45.973 127.621 1.00 74.50 272 GLN A N 1
ATOM 2184 C CA . GLN A 1 272 ? -96.738 -46.136 129.079 1.00 74.50 272 GLN A CA 1
ATOM 2185 C C . GLN A 1 272 ? -97.604 -45.100 129.813 1.00 74.50 272 GLN A C 1
ATOM 2187 O O . GLN A 1 272 ? -97.823 -45.230 131.017 1.00 74.50 272 GLN A O 1
ATOM 2192 N N . THR A 1 273 ? -98.110 -44.074 129.125 1.00 81.06 273 THR A N 1
ATOM 2193 C CA . THR A 1 273 ? -98.893 -43.012 129.763 1.00 81.06 273 THR A CA 1
ATOM 2194 C C . THR A 1 273 ? -100.270 -43.535 130.163 1.00 81.06 273 THR A C 1
ATOM 2196 O O . THR A 1 273 ? -100.961 -44.155 129.353 1.00 81.06 273 THR A O 1
ATOM 2199 N N . ALA A 1 274 ? -100.700 -43.225 131.393 1.00 67.56 274 ALA A N 1
ATOM 2200 C CA . ALA A 1 274 ? -101.947 -43.712 131.992 1.00 67.56 274 ALA A CA 1
ATOM 2201 C C . ALA A 1 274 ? -103.191 -43.472 131.116 1.00 67.56 274 ALA A C 1
ATOM 2203 O O . ALA A 1 274 ? -104.109 -44.286 131.130 1.00 67.56 274 ALA A O 1
ATOM 2204 N N . ALA A 1 275 ? -103.212 -42.401 130.314 1.00 70.75 275 ALA A N 1
ATOM 2205 C CA . ALA A 1 275 ? -104.270 -42.143 129.337 1.00 70.75 275 ALA A CA 1
ATOM 2206 C C . ALA A 1 275 ? -104.322 -43.210 128.224 1.00 70.75 275 ALA A C 1
ATOM 2208 O O . ALA A 1 275 ? -105.395 -43.749 127.956 1.00 70.75 275 ALA A O 1
ATOM 2209 N N . TYR A 1 276 ? -103.180 -43.580 127.628 1.00 78.00 276 TYR A N 1
ATOM 2210 C CA . TYR A 1 276 ? -103.099 -44.632 126.607 1.00 78.00 276 TYR A CA 1
ATOM 2211 C C . TYR A 1 276 ? -103.365 -46.016 127.209 1.00 78.00 276 TYR A C 1
ATOM 2213 O O . TYR A 1 276 ? -104.103 -46.815 126.634 1.00 78.00 276 TYR A O 1
ATOM 2221 N N . THR A 1 277 ? -102.843 -46.295 128.408 1.00 72.75 277 THR A N 1
ATOM 2222 C CA . THR A 1 277 ? -103.098 -47.564 129.112 1.00 72.75 277 THR A CA 1
ATOM 2223 C C . THR A 1 277 ? -104.568 -47.709 129.511 1.00 72.75 277 THR A C 1
ATOM 2225 O O . THR A 1 277 ? -105.130 -48.794 129.357 1.00 72.75 277 THR A O 1
ATOM 2228 N N . ASN A 1 278 ? -105.219 -46.629 129.959 1.00 74.44 278 ASN A N 1
ATOM 2229 C CA . ASN A 1 278 ? -106.655 -46.606 130.250 1.00 74.44 278 ASN A CA 1
ATOM 2230 C C . ASN A 1 278 ? -107.503 -46.700 128.976 1.00 74.44 278 ASN A C 1
ATOM 2232 O O . ASN A 1 278 ? -108.503 -47.412 128.986 1.00 74.44 278 ASN A O 1
ATOM 2236 N N . MET A 1 279 ? -107.099 -46.064 127.869 1.00 70.69 279 MET A N 1
ATOM 2237 C CA . MET A 1 279 ? -107.795 -46.179 126.581 1.00 70.69 279 MET A CA 1
ATOM 2238 C C . MET A 1 279 ? -107.670 -47.591 125.994 1.00 70.69 279 MET A C 1
ATOM 2240 O O . MET A 1 279 ? -108.661 -48.148 125.532 1.00 70.69 279 MET A O 1
ATOM 2244 N N . LYS A 1 280 ? -106.488 -48.218 126.082 1.00 76.88 280 LYS A N 1
ATOM 2245 C CA . LYS A 1 280 ? -106.255 -49.615 125.682 1.00 76.88 280 LYS A CA 1
ATOM 2246 C C . LYS A 1 280 ? -107.025 -50.594 126.568 1.00 76.88 280 LYS A C 1
ATOM 2248 O O . LYS A 1 280 ? -107.620 -51.530 126.041 1.00 76.88 280 LYS A O 1
ATOM 2253 N N . LYS A 1 281 ? -107.074 -50.355 127.887 1.00 75.62 281 LYS A N 1
ATOM 2254 C CA . LYS A 1 281 ? -107.952 -51.097 128.805 1.00 75.62 281 LYS A CA 1
ATOM 2255 C C . LYS A 1 281 ? -109.411 -50.943 128.399 1.00 75.62 281 LYS A C 1
ATOM 2257 O O . LYS A 1 281 ? -110.042 -51.963 128.205 1.00 75.62 281 LYS A O 1
ATOM 2262 N N . MET A 1 282 ? -109.909 -49.722 128.187 1.00 75.12 282 MET A N 1
ATOM 2263 C CA . MET A 1 282 ? -111.299 -49.451 127.793 1.00 75.12 282 MET A CA 1
ATOM 2264 C C . MET A 1 282 ? -111.665 -50.070 126.436 1.00 75.12 282 MET A C 1
ATOM 2266 O O . MET A 1 282 ? -112.770 -50.576 126.283 1.00 75.12 282 MET A O 1
ATOM 2270 N N . LEU A 1 283 ? -110.758 -50.062 125.454 1.00 74.06 283 LEU A N 1
ATOM 2271 C CA . LEU A 1 283 ? -110.934 -50.754 124.171 1.00 74.06 283 LEU A CA 1
ATOM 2272 C C . LEU A 1 283 ? -110.933 -52.277 124.338 1.00 74.06 283 LEU A C 1
ATOM 2274 O O . LEU A 1 283 ? -111.734 -52.942 123.689 1.00 74.06 283 LEU A O 1
ATOM 2278 N N . SER A 1 284 ? -110.081 -52.824 125.213 1.00 76.12 284 SER A N 1
ATOM 2279 C CA . SER A 1 284 ? -110.104 -54.247 125.570 1.00 76.12 284 SER A CA 1
ATOM 2280 C C . SER A 1 284 ? -111.422 -54.615 126.238 1.00 76.12 284 SER A C 1
ATOM 2282 O O . SER A 1 284 ? -112.087 -55.515 125.749 1.00 76.12 284 SER A O 1
ATOM 2284 N N . THR A 1 285 ? -111.873 -53.873 127.258 1.00 78.06 285 THR A N 1
ATOM 2285 C CA . THR A 1 285 ? -113.157 -54.140 127.919 1.00 78.06 285 THR A CA 1
ATOM 2286 C C . THR A 1 285 ? -114.341 -53.917 126.997 1.00 78.06 285 THR A C 1
ATOM 2288 O O . THR A 1 285 ? -115.272 -54.700 127.058 1.00 78.06 285 THR A O 1
ATOM 2291 N N . LYS A 1 286 ? -114.333 -52.908 126.116 1.00 78.19 286 LYS A N 1
ATOM 2292 C CA . LYS A 1 286 ? -115.383 -52.758 125.094 1.00 78.19 286 LYS A CA 1
ATOM 2293 C C . LYS A 1 286 ? -115.362 -53.910 124.091 1.00 78.19 286 LYS A C 1
ATOM 2295 O O . LYS A 1 286 ? -116.425 -54.343 123.671 1.00 78.19 286 LYS A O 1
ATOM 2300 N N . ASN A 1 287 ? -114.195 -54.440 123.724 1.00 78.81 287 ASN A N 1
ATOM 2301 C CA . ASN A 1 287 ? -114.098 -55.654 122.908 1.00 78.81 287 ASN A CA 1
ATOM 2302 C C . ASN A 1 287 ? -114.568 -56.903 123.661 1.00 78.81 287 ASN A C 1
ATOM 2304 O O . ASN A 1 287 ? -115.198 -57.762 123.053 1.00 78.81 287 ASN A O 1
ATOM 2308 N N . ASP A 1 288 ? -114.295 -57.002 124.960 1.00 77.06 288 ASP A N 1
ATOM 2309 C CA . ASP A 1 288 ? -114.766 -58.091 125.816 1.00 77.06 288 ASP A CA 1
ATOM 2310 C C . ASP A 1 288 ? -116.284 -57.988 126.039 1.00 77.06 288 ASP A C 1
ATOM 2312 O O . ASP A 1 288 ? -116.975 -58.990 125.930 1.00 77.06 288 ASP A O 1
ATOM 2316 N N . GLN A 1 289 ? -116.830 -56.775 126.171 1.00 73.62 289 GLN A N 1
ATOM 2317 C CA . GLN A 1 289 ? -118.268 -56.487 126.156 1.00 73.62 289 GLN A CA 1
ATOM 2318 C C . GLN A 1 289 ? -118.895 -56.780 124.788 1.00 73.62 289 GLN A C 1
ATOM 2320 O O . GLN A 1 289 ? -120.008 -57.278 124.728 1.00 73.62 289 GLN A O 1
ATOM 2325 N N . ILE A 1 290 ? -118.203 -56.528 123.670 1.00 74.31 290 ILE A N 1
ATOM 2326 C CA . ILE A 1 290 ? -118.646 -56.955 122.330 1.00 74.31 290 ILE A CA 1
ATOM 2327 C C . ILE A 1 290 ? -118.590 -58.485 122.207 1.00 74.31 290 ILE A C 1
ATOM 2329 O O . ILE A 1 290 ? -119.455 -59.062 121.556 1.00 74.31 290 ILE A O 1
ATOM 2333 N N . LYS A 1 291 ? -117.613 -59.165 122.822 1.00 77.56 291 LYS A N 1
ATOM 2334 C CA . LYS A 1 291 ? -117.557 -60.635 122.889 1.00 77.56 291 LYS A CA 1
ATOM 2335 C C . LYS A 1 291 ? -118.670 -61.211 123.765 1.00 77.56 291 LYS A C 1
ATOM 2337 O O . LYS A 1 291 ? -119.260 -62.201 123.354 1.00 77.56 291 LYS A O 1
ATOM 2342 N N . GLU A 1 292 ? -118.993 -60.584 124.894 1.00 72.62 292 GLU A N 1
ATOM 2343 C CA . GLU A 1 292 ? -120.127 -60.944 125.757 1.00 72.62 292 GLU A CA 1
ATOM 2344 C C . GLU A 1 292 ? -121.475 -60.646 125.086 1.00 72.62 292 GLU A C 1
ATOM 2346 O O . GLU A 1 292 ? -122.378 -61.469 125.130 1.00 72.62 292 GLU A O 1
ATOM 2351 N N . LEU A 1 293 ? -121.615 -59.521 124.376 1.00 69.94 293 LEU A N 1
ATOM 2352 C CA . LEU A 1 293 ? -122.798 -59.217 123.558 1.00 69.94 293 LEU A CA 1
ATOM 2353 C C . LEU A 1 293 ? -122.918 -60.161 122.351 1.00 69.94 293 LEU A C 1
ATOM 2355 O O . LEU A 1 293 ? -124.024 -60.455 121.909 1.00 69.94 293 LEU A O 1
ATOM 2359 N N . ARG A 1 294 ? -121.794 -60.681 121.837 1.00 68.62 294 ARG A N 1
ATOM 2360 C CA . ARG A 1 294 ? -121.773 -61.781 120.860 1.00 68.62 294 ARG A CA 1
ATOM 2361 C C . ARG A 1 294 ? -122.097 -63.136 121.501 1.00 68.62 294 ARG A C 1
ATOM 2363 O O . ARG A 1 294 ? -122.696 -63.959 120.820 1.00 68.62 294 ARG A O 1
ATOM 2370 N N . SER A 1 295 ? -121.758 -63.381 122.773 1.00 66.19 295 SER A N 1
ATOM 2371 C CA . SER A 1 295 ? -122.113 -64.624 123.480 1.00 66.19 295 SER A CA 1
ATOM 2372 C C . SER A 1 295 ? -123.566 -64.633 123.967 1.00 66.19 295 SER A C 1
ATOM 2374 O O . SER A 1 295 ? -124.195 -65.682 123.937 1.00 66.19 295 SER A O 1
ATOM 2376 N N . ALA A 1 296 ? -124.136 -63.468 124.295 1.00 59.00 296 ALA A N 1
ATOM 2377 C CA . ALA A 1 296 ? -125.570 -63.260 124.522 1.00 59.00 296 ALA A CA 1
ATOM 2378 C C . ALA A 1 296 ? -126.426 -63.405 123.242 1.00 59.00 296 ALA A C 1
ATOM 2380 O O . ALA A 1 296 ? -127.650 -63.381 123.314 1.00 59.00 296 ALA A O 1
ATOM 2381 N N . LEU A 1 297 ? -125.799 -63.570 122.071 1.00 59.31 297 LEU A N 1
ATOM 2382 C CA . LEU A 1 297 ? -126.455 -63.860 120.791 1.00 59.31 297 LEU A CA 1
ATOM 2383 C C . LEU A 1 297 ? -126.320 -65.337 120.358 1.00 59.31 297 LEU A C 1
ATOM 2385 O O . LEU A 1 297 ? -126.712 -65.668 119.239 1.00 59.31 297 LEU A O 1
ATOM 2389 N N . ALA A 1 298 ? -125.761 -66.214 121.208 1.00 55.81 298 ALA A N 1
ATOM 2390 C CA . ALA A 1 298 ? -125.472 -67.613 120.870 1.00 55.81 298 ALA A CA 1
ATOM 2391 C C . ALA A 1 298 ? -126.280 -68.685 121.641 1.00 55.81 298 ALA A C 1
ATOM 2393 O O . ALA A 1 298 ? -126.227 -69.830 121.204 1.00 55.81 298 ALA A O 1
ATOM 2394 N N . THR A 1 299 ? -127.044 -68.353 122.696 1.00 40.50 299 THR A N 1
ATOM 2395 C CA . THR A 1 299 ? -128.136 -69.171 123.301 1.00 40.50 299 THR A CA 1
ATOM 2396 C C . THR A 1 299 ? -128.859 -68.380 124.379 1.00 40.50 299 THR A C 1
ATOM 2398 O O . THR A 1 299 ? -128.139 -67.822 125.237 1.00 40.50 299 THR A O 1
#

Foldseek 3Di:
DDPPPPDDPVVVVVLLVVLVVVVVLVVVLVVVLVVLVVCLCVPPVPDPDDDPVSVVVSVVVSVVVNVVSVVVVVVVVVVVVVVVVVLVCVVCVVVVHDDDDDPVVVPPPVVVVVVVVVSVVVVVPPPPPPPDPDDPCPVPPPPPPDDPVVVVVVVVVVVVVVVVVVVVVVVVVVVVVVVVVVVVVVVVVVVVVVVVVVVVVVVVVVVVVVVVVVVVVVVVVVVVVVVVVVVVVVVVVVVVVVVVVVVVVVVVVVVVVVVVVVVVVVVVVVCVDPVNVVVVVVVVVVVVVVVVVVVVVVD

Secondary structure (DSSP, 8-state):
--------HHHHHHHHHHHHHHHHHHHHHHHHHHHHHHHHHHHH--SS---HHHHHHHHHHHHHHHHHHHHHHHHHHHHHHHHHHHHHHHHHHHTT------GGGGG-HHHHHHHHHHHHHHHHS------------------TTS-HHHHHHHHHHHHHHHHHHHHHHHHHHHHHHHHHHHHHHHHHHHHHHHHHHHHHHHHHHHHHHHHHHHHHHHHHHHHHHHHHHHHHHHHHHHHHHHHHHHHHHHHHHHHHHHHHHHHHHHHHHHHHSHHHHHHHHHHHHHHHHHHHHHHTT--

Solvent-accessible surface area (backbone atoms only — not comparable to full-atom values): 16853 Å² total; per-residue (Å²): 135,78,87,58,78,91,55,55,71,71,55,46,50,52,52,54,51,49,50,52,50,53,52,53,50,53,57,54,50,54,54,51,54,53,46,55,54,50,51,45,43,73,72,70,60,81,67,98,75,80,54,73,66,58,54,48,51,55,50,63,60,46,49,58,54,53,50,50,54,52,51,54,46,55,52,50,53,52,52,54,50,52,52,52,52,52,57,51,50,55,51,34,50,77,70,74,44,84,87,84,81,69,72,71,61,77,72,36,64,68,58,52,49,52,50,51,54,49,52,51,54,62,65,67,54,74,69,85,72,77,82,66,87,67,68,84,72,62,79,67,70,70,62,93,81,75,39,71,67,51,53,47,49,49,48,51,51,48,53,49,51,50,49,51,52,51,51,51,52,49,51,52,49,53,50,50,51,53,50,52,49,50,54,50,52,51,52,52,51,53,49,52,50,51,52,51,54,49,49,53,50,48,55,54,49,49,56,52,49,51,55,51,46,55,51,48,50,53,50,51,51,50,51,50,50,53,49,53,52,51,52,49,52,51,52,54,52,49,53,50,50,53,50,53,51,50,53,50,50,52,52,50,53,50,52,51,51,50,47,56,50,50,49,54,50,47,53,51,50,50,62,67,30,66,68,48,47,49,48,51,49,51,53,48,50,52,50,50,49,50,49,49,58,52,50,68,70,71,116